Protein AF-A0AAV5RE90-F1 (afdb_monomer_lite)

pLDDT: mean 82.85, std 11.38, range [42.91, 96.81]

Secondary structure (DSSP, 8-state):
-EEEEPPP-----S--EEEEEEEEEEGGGHHHHHHHHHHHS-TTT---TTB--EEE-SS-TTEEEEEEEETTTS-HHHHHHHHHHHHSS-PPEEEEEEESS--SSHHHHHHHHHHSSPB-----GGGSPP---HHHHHHHHHHHHTS------SS-SEEEEEETTTTEEEEEEEGGG--SSTT--HHHHHHHHHHHHS-TTS-TTTT-EEEEEE---HHHHHHHHHTT-SEEEEEE--SSTT-TTTTS-GGG-TTSS---EEEEEE---

InterPro domains:
  IPR002125 Cytidine and deoxycytidylate deaminase domain [PF00383] (159-234)
  IPR002125 Cytidine and deoxycytidylate deaminase domain [PS51747] (132-263)
  IPR016193 Cytidine deaminase-like [SSF53927] (159-263)

Structure (mmCIF, N/CA/C/O backbone):
data_AF-A0AAV5RE90-F1
#
_entry.id   AF-A0AAV5RE90-F1
#
loop_
_atom_site.group_PDB
_atom_site.id
_atom_site.type_symbol
_atom_site.label_atom_id
_atom_site.label_alt_id
_atom_site.label_comp_id
_atom_site.label_asym_id
_atom_site.label_entity_id
_atom_site.label_seq_id
_atom_site.pdbx_PDB_ins_code
_atom_site.Cartn_x
_atom_site.Cartn_y
_atom_site.Cartn_z
_atom_site.occupancy
_atom_site.B_iso_or_equiv
_atom_site.auth_seq_id
_atom_site.auth_comp_id
_atom_site.auth_asym_id
_atom_site.auth_atom_id
_atom_site.pdbx_PDB_model_num
ATOM 1 N N . MET A 1 1 ? 26.788 -4.186 -5.026 1.00 81.19 1 MET A N 1
ATOM 2 C CA . MET A 1 1 ? 25.540 -3.439 -5.285 1.00 81.19 1 MET A CA 1
ATOM 3 C C . MET A 1 1 ? 24.548 -3.849 -4.223 1.00 81.19 1 MET A C 1
ATOM 5 O O . MET A 1 1 ? 24.645 -4.980 -3.757 1.00 81.19 1 MET A O 1
ATOM 9 N N . ASP A 1 2 ? 23.662 -2.952 -3.814 1.00 88.19 2 ASP A N 1
ATOM 10 C CA . ASP A 1 2 ? 22.665 -3.241 -2.784 1.00 88.19 2 ASP A CA 1
ATOM 11 C C . ASP A 1 2 ? 21.294 -2.652 -3.149 1.00 88.19 2 ASP A C 1
ATOM 13 O O . ASP A 1 2 ? 21.210 -1.770 -4.003 1.00 88.19 2 ASP A O 1
ATOM 17 N N . LEU A 1 3 ? 20.230 -3.148 -2.518 1.00 89.19 3 LEU A N 1
ATOM 18 C CA . LEU A 1 3 ? 18.882 -2.591 -2.592 1.00 89.19 3 LEU A CA 1
ATOM 19 C C . LEU A 1 3 ? 18.586 -1.799 -1.325 1.00 89.19 3 LEU A C 1
ATOM 21 O O . LEU A 1 3 ? 18.533 -2.354 -0.226 1.00 89.19 3 LEU A O 1
ATOM 25 N N . VAL A 1 4 ? 18.356 -0.500 -1.496 1.00 88.62 4 VAL A N 1
ATOM 26 C CA . VAL A 1 4 ? 18.033 0.417 -0.401 1.00 88.62 4 VAL A CA 1
ATOM 27 C C . VAL A 1 4 ? 16.545 0.771 -0.465 1.00 88.62 4 VAL A C 1
ATOM 29 O O . VAL A 1 4 ? 16.076 1.205 -1.524 1.00 88.62 4 VAL A O 1
ATOM 32 N N . PRO A 1 5 ? 15.789 0.620 0.638 1.00 88.69 5 PRO A N 1
ATOM 33 C CA . PRO A 1 5 ? 14.390 1.017 0.675 1.00 88.69 5 PRO A CA 1
ATOM 34 C C . PRO A 1 5 ? 14.275 2.543 0.664 1.00 88.69 5 PRO A C 1
ATOM 36 O O . PRO A 1 5 ? 15.029 3.255 1.333 1.00 88.69 5 PRO A O 1
ATOM 39 N N . ILE A 1 6 ? 13.299 3.059 -0.073 1.00 86.06 6 ILE A N 1
ATOM 40 C CA . ILE A 1 6 ? 13.000 4.488 -0.141 1.00 86.06 6 ILE A CA 1
ATOM 41 C C . ILE A 1 6 ? 11.837 4.788 0.786 1.00 86.06 6 ILE A C 1
ATOM 43 O O . ILE A 1 6 ? 10.716 4.314 0.586 1.00 86.06 6 ILE A O 1
ATOM 47 N N . SER A 1 7 ? 12.087 5.646 1.772 1.00 78.69 7 SER A N 1
ATOM 48 C CA . SER A 1 7 ? 11.047 6.097 2.686 1.00 78.69 7 SER A CA 1
ATOM 49 C C . SER A 1 7 ? 9.951 6.864 1.943 1.00 78.69 7 SER A C 1
ATOM 51 O O . SER A 1 7 ? 10.202 7.815 1.198 1.00 78.69 7 SER A O 1
ATOM 53 N N . GLY A 1 8 ? 8.709 6.432 2.151 1.00 72.19 8 GLY A N 1
ATOM 54 C CA . GLY A 1 8 ? 7.524 7.142 1.687 1.00 72.19 8 GLY A CA 1
ATOM 55 C C . GLY A 1 8 ? 7.322 8.478 2.404 1.00 72.19 8 GLY A C 1
ATOM 56 O O . GLY A 1 8 ? 7.991 8.780 3.398 1.00 72.19 8 GLY A O 1
ATOM 57 N N . ASP A 1 9 ? 6.369 9.281 1.925 1.00 64.00 9 ASP A N 1
ATOM 58 C CA . ASP A 1 9 ? 5.846 10.417 2.690 1.00 64.00 9 ASP A CA 1
ATOM 59 C C . ASP A 1 9 ? 4.913 9.883 3.780 1.00 64.00 9 ASP A C 1
ATOM 61 O O . ASP A 1 9 ? 3.689 9.957 3.725 1.00 64.00 9 ASP A O 1
ATOM 65 N N . THR A 1 10 ? 5.530 9.309 4.807 1.00 54.81 10 THR A N 1
ATOM 66 C CA . THR A 1 10 ? 4.852 8.690 5.948 1.00 54.81 10 THR A CA 1
ATOM 67 C C . THR A 1 10 ? 4.267 9.709 6.906 1.00 54.81 10 THR A C 1
ATOM 69 O O . THR A 1 10 ? 3.839 9.338 7.991 1.00 54.81 10 THR A O 1
ATOM 72 N N . VAL A 1 11 ? 4.239 10.987 6.519 1.00 54.22 11 VAL A N 1
ATOM 73 C CA . VAL A 1 11 ? 3.595 12.066 7.253 1.00 54.22 11 VAL A CA 1
ATOM 74 C C . VAL A 1 11 ? 2.086 11.870 7.092 1.00 54.22 11 VAL A C 1
ATOM 76 O O . VAL A 1 11 ? 1.518 12.277 6.075 1.00 54.22 11 VAL A O 1
ATOM 79 N N . PRO A 1 12 ? 1.395 11.253 8.069 1.00 59.62 12 PRO A N 1
ATOM 80 C CA . PRO A 1 12 ? -0.035 11.042 7.967 1.00 59.62 12 PRO A CA 1
ATOM 81 C C . PRO A 1 12 ? -0.697 12.425 7.948 1.00 59.62 12 PRO A C 1
ATOM 83 O O . PRO A 1 12 ? -0.157 13.354 8.570 1.00 59.62 12 PRO A O 1
ATOM 86 N N . PRO A 1 13 ? -1.819 12.614 7.239 1.00 62.25 13 PRO A N 1
ATOM 87 C CA . PRO A 1 13 ? -2.462 13.913 7.059 1.00 62.25 13 PRO A CA 1
ATOM 88 C C . PRO A 1 13 ? -3.162 14.380 8.347 1.00 62.25 13 PRO A C 1
ATOM 90 O O . PRO A 1 13 ? -4.371 14.549 8.367 1.00 62.25 13 PRO A O 1
ATOM 93 N N . GLY A 1 14 ? -2.414 14.568 9.438 1.00 71.38 14 GLY A N 1
ATOM 94 C CA . GLY A 1 14 ? -2.940 14.947 10.746 1.00 71.38 14 GLY A CA 1
ATOM 95 C C . GLY A 1 14 ? -4.127 14.081 11.182 1.00 71.38 14 GLY A C 1
ATOM 96 O O . GLY A 1 14 ? -4.282 12.930 10.761 1.00 71.38 14 GLY A O 1
ATOM 97 N N . LEU A 1 15 ? -4.989 14.650 12.025 1.00 82.19 15 LEU A N 1
ATOM 98 C CA . LEU A 1 15 ? -6.186 13.970 12.503 1.00 82.19 15 LEU A CA 1
ATOM 99 C C . LEU A 1 15 ? -7.286 13.993 11.434 1.00 82.19 15 LEU A C 1
ATOM 101 O O . LEU A 1 15 ? -8.099 14.916 11.382 1.00 82.19 15 LEU A O 1
ATOM 105 N N . VAL A 1 16 ? -7.356 12.941 10.618 1.00 84.25 16 VAL A N 1
ATOM 106 C CA . VAL A 1 16 ? -8.519 12.683 9.755 1.00 84.25 16 VAL A CA 1
ATOM 107 C C . VAL A 1 16 ? -9.544 11.860 10.526 1.00 84.25 16 VAL A C 1
ATOM 109 O O . VAL A 1 16 ? -9.267 10.735 10.945 1.00 84.25 16 VAL A O 1
ATOM 112 N N . LYS A 1 17 ? -10.730 12.439 10.716 1.00 88.88 17 LYS A N 1
ATOM 113 C CA . LYS A 1 17 ? -11.853 11.863 11.461 1.00 88.88 17 LYS A CA 1
ATOM 114 C C . LYS A 1 17 ? -12.744 11.050 10.526 1.00 88.88 17 LYS A C 1
ATOM 116 O O . LYS A 1 17 ? -13.277 11.601 9.571 1.00 88.88 17 LYS A O 1
ATOM 121 N N . GLU A 1 18 ? -12.933 9.771 10.827 1.00 88.31 18 GLU A N 1
ATOM 122 C CA . GLU A 1 18 ? -13.719 8.845 10.007 1.00 88.31 18 GLU A CA 1
ATOM 123 C C . GLU A 1 18 ? -14.669 8.020 10.883 1.00 88.31 18 GLU A C 1
ATOM 125 O O . GLU A 1 18 ? -14.357 7.717 12.041 1.00 88.31 18 GLU A O 1
ATOM 130 N N . LYS A 1 19 ? -15.845 7.666 10.353 1.00 90.12 19 LYS A N 1
ATOM 131 C CA . LYS A 1 19 ? -16.864 6.942 11.121 1.00 90.12 19 LYS A CA 1
ATOM 132 C C . LYS A 1 19 ? -16.551 5.450 11.222 1.00 90.12 19 LYS A C 1
ATOM 134 O O . LYS A 1 19 ? -16.235 4.798 10.223 1.00 90.12 19 LYS A O 1
ATOM 139 N N . VAL A 1 20 ? -16.731 4.899 12.417 1.00 91.00 20 VAL A N 1
ATOM 140 C CA . VAL A 1 20 ? -16.522 3.489 12.762 1.00 91.00 20 VAL A CA 1
ATOM 141 C C . VAL A 1 20 ? -17.739 2.892 13.455 1.00 91.00 20 VAL A C 1
ATOM 143 O O . VAL A 1 20 ? -18.435 3.577 14.204 1.00 91.00 20 VAL A O 1
ATOM 146 N N . TYR A 1 21 ? -17.936 1.593 13.248 1.00 91.38 21 TYR A N 1
ATOM 147 C CA . TYR A 1 21 ? -18.884 0.778 13.997 1.00 91.38 21 TYR A CA 1
ATOM 148 C C . TYR A 1 21 ? -18.205 0.116 15.199 1.00 91.38 21 TYR A C 1
ATOM 150 O O . TYR A 1 21 ? -17.092 -0.413 15.090 1.00 91.38 21 TYR A O 1
ATOM 158 N N . TYR A 1 22 ? -18.890 0.093 16.339 1.00 93.06 22 TYR A N 1
ATOM 159 C CA . TYR A 1 22 ? -18.479 -0.650 17.530 1.00 93.06 22 TYR A CA 1
ATOM 160 C C . TYR A 1 22 ? -19.684 -1.304 18.218 1.00 93.06 22 TYR A C 1
ATOM 162 O O . TYR A 1 22 ? -20.826 -0.902 18.009 1.00 93.06 22 TYR A O 1
ATOM 170 N N . CYS A 1 23 ? -19.443 -2.322 19.041 1.00 92.75 23 CYS A N 1
ATOM 171 C CA . CYS A 1 23 ? -20.482 -2.952 19.859 1.00 92.75 23 CYS A CA 1
ATOM 172 C C . CYS A 1 23 ? -19.976 -3.226 21.277 1.00 92.75 23 CYS A C 1
ATOM 174 O O . CYS A 1 23 ? -18.768 -3.280 21.519 1.00 92.75 23 CYS A O 1
ATOM 176 N N . ASN A 1 24 ? -20.906 -3.409 22.212 1.00 91.62 24 ASN A N 1
ATOM 177 C CA . ASN A 1 24 ? -20.600 -3.724 23.603 1.00 91.62 24 ASN A CA 1
ATOM 178 C C . ASN A 1 24 ? -20.898 -5.202 23.862 1.00 91.62 24 ASN A C 1
ATOM 180 O O . ASN A 1 24 ? -22.029 -5.646 23.671 1.00 91.62 24 ASN A O 1
ATOM 184 N N . VAL A 1 25 ? -19.895 -5.962 24.301 1.00 91.00 25 VAL A N 1
ATOM 185 C CA . VAL A 1 25 ? -20.010 -7.412 24.514 1.00 91.00 25 VAL A CA 1
ATOM 186 C C . VAL A 1 25 ? -19.354 -7.851 25.819 1.00 91.00 25 VAL A C 1
ATOM 188 O O . VAL A 1 25 ? -18.420 -7.221 26.316 1.00 91.00 25 VAL A O 1
ATOM 191 N N . ASP A 1 26 ? -19.821 -8.970 26.367 1.00 89.44 26 ASP A N 1
ATOM 192 C CA . ASP A 1 26 ? -19.214 -9.583 27.549 1.00 89.44 26 ASP A CA 1
ATOM 193 C C . ASP A 1 26 ? -17.782 -10.046 27.257 1.00 89.44 26 ASP A C 1
ATOM 195 O O . ASP A 1 26 ? -17.481 -10.543 26.166 1.00 89.44 26 ASP A O 1
ATOM 199 N N . LYS A 1 27 ? -16.907 -10.003 28.269 1.00 87.19 27 LYS A N 1
ATOM 200 C CA . LYS A 1 27 ? -15.493 -10.425 28.148 1.00 87.19 27 LYS A CA 1
ATOM 201 C C . LYS A 1 27 ? -15.311 -11.803 27.500 1.00 87.19 27 LYS A C 1
ATOM 203 O O . LYS A 1 27 ? -14.396 -11.992 26.704 1.00 87.19 27 LYS A O 1
ATOM 208 N N . LYS A 1 28 ? -16.208 -12.752 27.793 1.00 87.81 28 LYS A N 1
ATOM 209 C CA . LYS A 1 28 ? -16.174 -14.127 27.258 1.00 87.81 28 LYS A CA 1
ATOM 210 C C . LYS A 1 28 ? -16.413 -14.201 25.742 1.00 87.81 28 LYS A C 1
ATOM 212 O O . LYS A 1 28 ? -16.001 -15.166 25.108 1.00 87.81 28 LYS A O 1
ATOM 217 N N . LYS A 1 29 ? -17.086 -13.202 25.162 1.00 87.69 29 LYS A N 1
ATOM 218 C CA . LYS A 1 29 ? -17.507 -13.168 23.751 1.00 87.69 29 LYS A CA 1
ATOM 219 C C . LYS A 1 29 ? -16.515 -12.432 22.839 1.00 87.69 29 LYS A C 1
ATOM 221 O O . LYS A 1 29 ? -16.560 -12.616 21.626 1.00 87.69 29 LYS A O 1
ATOM 226 N N . VAL A 1 30 ? -15.585 -11.658 23.408 1.00 89.19 30 VAL A N 1
ATOM 227 C CA . VAL A 1 30 ? -14.651 -10.800 22.654 1.00 89.19 30 VAL A CA 1
ATOM 228 C C . VAL A 1 30 ? -13.768 -11.581 21.679 1.00 89.19 30 VAL A C 1
ATOM 230 O O . VAL A 1 30 ? -13.646 -11.167 20.530 1.00 89.19 30 VAL A O 1
ATOM 233 N N . SER A 1 31 ? -13.171 -12.706 22.094 1.00 89.62 31 SER A N 1
ATOM 234 C CA . SER A 1 31 ? -12.266 -13.468 21.212 1.00 89.62 31 SER A CA 1
ATOM 235 C C . SER A 1 31 ? -12.987 -13.955 19.956 1.00 89.62 31 SER A C 1
ATOM 237 O O . SER A 1 31 ? -12.511 -13.726 18.848 1.00 89.62 31 SER A O 1
ATOM 239 N N . LYS A 1 32 ? -14.186 -14.533 20.127 1.00 89.56 32 LYS A N 1
ATOM 240 C CA . LYS A 1 32 ? -15.021 -15.005 19.014 1.00 89.56 32 LYS A CA 1
ATOM 241 C C . LYS A 1 32 ? -15.364 -13.873 18.044 1.00 89.56 32 LYS A C 1
ATOM 243 O O . LYS A 1 32 ? -15.264 -14.057 16.834 1.00 89.56 32 LYS A O 1
ATOM 248 N N . LEU A 1 33 ? -15.715 -12.697 18.572 1.00 88.56 33 LEU A N 1
ATOM 249 C CA . LEU A 1 33 ? -16.015 -11.521 17.757 1.00 88.56 33 LEU A CA 1
ATOM 250 C C . LEU A 1 33 ? -14.799 -11.062 16.944 1.00 88.56 33 LEU A C 1
ATOM 252 O O . LEU A 1 33 ? -14.915 -10.820 15.746 1.00 88.56 33 LEU A O 1
ATOM 256 N N . ILE A 1 34 ? -13.627 -10.946 17.575 1.00 87.25 34 ILE A N 1
ATOM 257 C CA . ILE A 1 34 ? -12.406 -10.501 16.889 1.00 87.25 34 ILE A CA 1
ATOM 258 C C . ILE A 1 34 ? -12.029 -11.474 15.770 1.00 87.25 34 ILE A C 1
ATOM 260 O O . ILE A 1 34 ? -11.675 -11.026 14.678 1.00 87.25 34 ILE A O 1
ATOM 264 N N . ASP A 1 35 ? -12.125 -12.779 16.015 1.00 87.00 35 ASP A N 1
ATOM 265 C CA . ASP A 1 35 ? -11.786 -13.794 15.017 1.00 87.00 35 ASP A CA 1
ATOM 266 C C . ASP A 1 35 ? -12.765 -13.799 13.842 1.00 87.00 35 ASP A C 1
ATOM 268 O O . ASP A 1 35 ? -12.338 -13.912 12.693 1.00 87.00 35 ASP A O 1
ATOM 272 N N . ALA A 1 36 ? -14.059 -13.589 14.091 1.00 86.50 36 ALA A N 1
ATOM 273 C CA . ALA A 1 36 ? -15.034 -13.413 13.020 1.00 86.50 36 ALA A CA 1
ATOM 274 C C . ALA A 1 36 ? -14.761 -12.142 12.203 1.00 86.50 36 ALA A C 1
ATOM 276 O O . ALA A 1 36 ? -14.698 -12.189 10.974 1.00 86.50 36 ALA A O 1
ATOM 277 N N . MET A 1 37 ? -14.500 -11.018 12.876 1.00 84.44 37 MET A N 1
ATOM 278 C CA . MET A 1 37 ? -14.198 -9.758 12.198 1.00 84.44 37 MET A CA 1
ATOM 279 C C . MET A 1 37 ? -12.899 -9.817 11.390 1.00 84.44 37 MET A C 1
ATOM 281 O O . MET A 1 37 ? -12.824 -9.178 10.348 1.00 84.44 37 MET A O 1
ATOM 285 N N . ARG A 1 38 ? -11.887 -10.587 11.815 1.00 81.56 38 ARG A N 1
ATOM 286 C CA . ARG A 1 38 ? -10.665 -10.824 11.020 1.00 81.56 38 ARG A CA 1
ATOM 287 C C . ARG A 1 38 ? -10.944 -11.563 9.710 1.00 81.56 38 ARG A C 1
ATOM 289 O O . ARG A 1 38 ? -10.230 -11.330 8.741 1.00 81.56 38 ARG A O 1
ATOM 296 N N . LYS A 1 39 ? -11.945 -12.449 9.687 1.00 82.12 39 LYS A N 1
ATOM 297 C CA . LYS A 1 39 ? -12.361 -13.171 8.475 1.00 82.12 39 LYS A CA 1
ATOM 298 C C . LYS A 1 39 ? -13.174 -12.280 7.532 1.00 82.12 39 LYS A C 1
ATOM 300 O O . LYS A 1 39 ? -13.004 -12.375 6.325 1.00 82.12 39 LYS A O 1
ATOM 305 N N . LEU A 1 40 ? -14.029 -11.416 8.083 1.00 79.12 40 LEU A N 1
ATOM 306 C CA . LEU A 1 40 ? -14.907 -10.519 7.314 1.00 79.12 40 LEU A CA 1
ATOM 307 C C . LEU A 1 40 ? -14.189 -9.288 6.766 1.00 79.12 40 LEU A C 1
ATOM 309 O O . LEU A 1 40 ? -14.463 -8.862 5.651 1.00 79.12 40 LEU A O 1
ATOM 313 N N . VAL A 1 41 ? -13.296 -8.707 7.567 1.00 74.50 41 VAL A N 1
ATOM 314 C CA . VAL A 1 41 ? -12.484 -7.543 7.206 1.00 74.50 41 VAL A CA 1
ATOM 315 C C . VAL A 1 41 ? -11.023 -7.926 7.420 1.00 74.50 41 VAL A C 1
ATOM 317 O O . VAL A 1 41 ? -10.490 -7.754 8.525 1.00 74.50 41 VAL A O 1
ATOM 320 N N . PRO A 1 42 ? -10.375 -8.505 6.395 1.00 65.19 42 PRO A N 1
ATOM 321 C CA . PRO A 1 42 ? -8.981 -8.895 6.488 1.00 65.19 42 PRO A CA 1
ATOM 322 C C . PRO A 1 42 ? -8.104 -7.688 6.859 1.00 65.19 42 PRO A C 1
ATOM 324 O O . PRO A 1 42 ? -8.296 -6.605 6.313 1.00 65.19 42 PRO A O 1
ATOM 327 N N . PRO A 1 43 ? -7.080 -7.844 7.717 1.00 55.03 43 PRO A N 1
ATOM 328 C CA . PRO A 1 43 ? -6.203 -6.736 8.119 1.00 55.03 43 PRO A CA 1
ATOM 329 C C . PRO A 1 43 ? -5.542 -5.988 6.950 1.00 55.03 43 PRO A C 1
ATOM 331 O O . PRO A 1 43 ? -5.160 -4.834 7.092 1.00 55.03 43 PRO A O 1
ATOM 334 N N . LYS A 1 44 ? -5.423 -6.640 5.786 1.00 52.38 44 LYS A N 1
ATOM 335 C CA . LYS A 1 44 ? -4.855 -6.060 4.564 1.00 52.38 44 LYS A CA 1
ATOM 336 C C . LYS A 1 44 ? -5.770 -5.037 3.879 1.00 52.38 44 LYS A C 1
ATOM 338 O O . LYS A 1 44 ? -5.274 -4.251 3.084 1.00 52.38 44 LYS A O 1
ATOM 343 N N . THR A 1 45 ? -7.080 -5.041 4.152 1.00 53.16 45 THR A N 1
ATOM 344 C CA . THR A 1 45 ? -8.026 -4.098 3.525 1.00 53.16 45 THR A CA 1
ATOM 345 C C . THR A 1 45 ? -8.102 -2.776 4.276 1.00 53.16 45 THR A C 1
ATOM 347 O O . THR A 1 45 ? -8.297 -1.735 3.658 1.00 53.16 45 T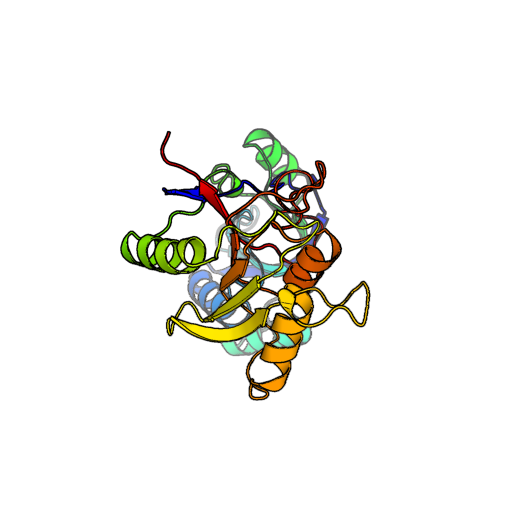HR A O 1
ATOM 350 N N . VAL A 1 46 ? -7.952 -2.811 5.604 1.00 61.38 46 VAL A N 1
ATOM 351 C CA . VAL A 1 46 ? -7.892 -1.629 6.468 1.00 61.38 46 VAL A CA 1
ATOM 352 C C . VAL A 1 46 ? -6.996 -1.935 7.660 1.00 61.38 46 VAL A C 1
ATOM 354 O O . VAL A 1 46 ? -7.320 -2.791 8.487 1.00 61.38 46 VAL A O 1
ATOM 357 N N . ASP A 1 47 ? -5.918 -1.166 7.789 1.00 65.25 47 ASP A N 1
ATOM 358 C CA . ASP A 1 47 ? -5.081 -1.208 8.977 1.00 65.25 47 ASP A CA 1
ATOM 359 C C . ASP A 1 47 ? -5.712 -0.387 10.116 1.00 65.25 47 ASP A C 1
ATOM 361 O O . ASP A 1 47 ? -5.872 0.830 10.028 1.00 65.25 47 ASP A O 1
ATOM 365 N N . VAL A 1 48 ? -6.107 -1.071 11.192 1.00 75.69 48 VAL A N 1
ATOM 366 C CA . VAL A 1 48 ? -6.633 -0.468 12.434 1.00 75.69 48 VAL A CA 1
ATOM 367 C C . VAL A 1 48 ? -5.699 -0.702 13.622 1.00 75.69 48 VAL A C 1
ATOM 369 O O . VAL A 1 48 ? -6.116 -0.591 14.776 1.00 75.69 48 VAL A O 1
ATOM 372 N N . GLN A 1 49 ? -4.437 -1.066 13.380 1.00 77.50 49 GLN A N 1
ATOM 373 C CA . GLN A 1 49 ? -3.480 -1.393 14.443 1.00 77.50 49 GLN A CA 1
ATOM 374 C C . GLN A 1 49 ? -3.172 -0.218 15.376 1.00 77.50 49 GLN A C 1
ATOM 376 O O . GLN A 1 49 ? -2.831 -0.437 16.542 1.00 77.50 49 GLN A O 1
ATOM 381 N N . HIS A 1 50 ? -3.319 1.018 14.894 1.00 83.31 50 HIS A N 1
ATOM 382 C CA . HIS A 1 50 ? -3.161 2.239 15.689 1.00 83.31 50 HIS A CA 1
ATOM 383 C C . HIS A 1 50 ? -4.368 2.548 16.577 1.00 83.31 50 HIS A C 1
ATOM 385 O O . HIS A 1 50 ? -4.279 3.419 17.441 1.00 83.31 50 HIS A O 1
ATOM 391 N N . ILE A 1 51 ? -5.488 1.842 16.407 1.00 88.31 51 ILE A N 1
ATOM 392 C CA . ILE A 1 51 ? -6.721 2.056 17.166 1.00 88.31 51 ILE A CA 1
ATOM 393 C C . ILE A 1 51 ? -6.825 1.002 18.274 1.00 88.31 51 ILE A C 1
ATOM 395 O O . ILE A 1 51 ? -6.628 -0.197 18.055 1.00 88.31 51 ILE A O 1
ATOM 399 N N . LYS A 1 52 ? -7.176 1.416 19.499 1.00 88.12 52 LYS A N 1
ATOM 400 C CA . LYS A 1 52 ? -7.477 0.465 20.581 1.00 88.12 52 LYS A CA 1
ATOM 401 C C . LYS A 1 52 ? -8.793 -0.244 20.282 1.00 88.12 52 LYS A C 1
ATOM 403 O O . LYS A 1 52 ? -9.868 0.277 20.579 1.00 88.12 52 LYS A O 1
ATOM 408 N N . ARG A 1 53 ? -8.684 -1.445 19.714 1.00 88.06 53 ARG A N 1
ATOM 409 C CA . ARG A 1 53 ? -9.824 -2.252 19.260 1.00 88.06 53 ARG A CA 1
ATOM 410 C C . ARG A 1 53 ? -10.751 -2.717 20.384 1.00 88.06 53 ARG A C 1
ATOM 412 O O . ARG A 1 53 ? -11.929 -2.910 20.130 1.00 88.06 53 ARG A O 1
ATOM 419 N N . VAL A 1 54 ? -10.240 -2.901 21.600 1.00 90.56 54 VAL A N 1
ATOM 420 C CA . VAL A 1 54 ? -11.020 -3.351 22.764 1.00 90.56 54 VAL A CA 1
ATOM 421 C C . VAL A 1 54 ? -10.798 -2.387 23.918 1.00 90.56 54 VAL A C 1
ATOM 423 O O . VAL A 1 54 ? -9.649 -2.054 24.220 1.00 90.56 54 VAL A O 1
ATOM 426 N N . GLN A 1 55 ? -11.879 -1.939 24.555 1.00 88.81 55 GLN A N 1
ATOM 427 C CA . GLN A 1 55 ? -11.827 -0.972 25.650 1.00 88.81 55 GLN A CA 1
ATOM 428 C C . GLN A 1 55 ? -12.823 -1.311 26.762 1.00 88.81 55 GLN A C 1
ATOM 430 O O . GLN A 1 55 ? -13.918 -1.793 26.472 1.00 88.81 55 GLN A O 1
ATOM 435 N N . PRO A 1 56 ? -12.467 -1.070 28.035 1.00 86.81 56 PRO A N 1
ATOM 436 C CA . PRO A 1 56 ? -13.407 -1.199 29.136 1.00 86.81 56 PRO A CA 1
ATOM 437 C C . PRO A 1 56 ? -14.451 -0.085 29.098 1.00 86.81 56 PRO A C 1
ATOM 439 O O . PRO A 1 56 ? -14.123 1.078 28.859 1.00 86.81 56 PRO A O 1
ATOM 442 N N . ILE A 1 57 ? -15.700 -0.446 29.382 1.00 86.25 57 ILE A N 1
ATOM 443 C CA . ILE A 1 57 ? -16.777 0.520 29.598 1.00 86.25 57 ILE A CA 1
ATOM 444 C C . ILE A 1 57 ? -16.653 1.025 31.036 1.00 86.25 57 ILE A C 1
ATOM 446 O O . ILE A 1 57 ? -16.537 0.224 31.963 1.00 86.25 57 ILE A O 1
ATOM 450 N N . LYS A 1 58 ? -16.646 2.351 31.231 1.00 77.06 58 LYS A N 1
ATOM 451 C CA . LYS A 1 58 ? -16.498 2.955 32.569 1.00 77.06 58 LYS A CA 1
ATOM 452 C C . LYS A 1 58 ? -17.658 2.592 33.501 1.00 77.06 58 LYS A C 1
ATOM 454 O O . LYS A 1 58 ? -17.422 2.368 34.682 1.00 77.06 58 LYS A O 1
ATOM 459 N N . ASP A 1 59 ? -18.865 2.489 32.950 1.00 77.94 59 ASP A N 1
ATOM 460 C CA . ASP A 1 59 ? -20.095 2.247 33.712 1.00 77.94 59 ASP A CA 1
ATOM 461 C C . ASP A 1 59 ? -20.373 0.757 33.971 1.00 77.94 59 ASP A C 1
ATOM 463 O O . ASP A 1 59 ? -21.090 0.417 34.907 1.00 77.94 59 ASP A O 1
ATOM 467 N N . ASP A 1 60 ? -19.795 -0.145 33.169 1.00 82.25 60 ASP A N 1
ATOM 468 C CA . ASP A 1 60 ? -20.001 -1.590 33.294 1.00 82.25 60 ASP A CA 1
ATOM 469 C C . ASP A 1 60 ? -18.684 -2.355 33.060 1.00 82.25 60 ASP A C 1
ATOM 471 O O . ASP A 1 60 ? -18.363 -2.730 31.927 1.00 82.25 60 ASP A O 1
ATOM 475 N N . PRO A 1 61 ? -17.912 -2.646 34.124 1.00 78.75 61 PRO A N 1
ATOM 476 C CA . PRO A 1 61 ? -16.636 -3.348 34.009 1.00 78.75 61 PRO A CA 1
ATOM 477 C C . PRO A 1 61 ? -16.775 -4.820 33.584 1.00 78.75 61 PRO A C 1
ATOM 479 O O . PRO A 1 61 ? -15.753 -5.484 33.355 1.00 78.75 61 PRO A O 1
ATOM 482 N N . SER A 1 62 ? -17.997 -5.361 33.491 1.00 81.56 62 SER A N 1
ATOM 483 C CA . SER A 1 62 ? -18.259 -6.713 32.981 1.00 81.56 62 SER A CA 1
ATOM 484 C C . SER A 1 62 ? -18.291 -6.771 31.447 1.00 81.56 62 SER A C 1
ATOM 486 O O . SER A 1 62 ? -18.020 -7.831 30.866 1.00 81.56 62 SER A O 1
ATOM 488 N N . LYS A 1 63 ? -18.501 -5.621 30.792 1.00 87.06 63 LYS A N 1
ATOM 489 C CA . LYS A 1 63 ? -18.593 -5.475 29.337 1.00 87.06 63 LYS A CA 1
ATOM 490 C C . LYS A 1 63 ? -17.416 -4.695 28.760 1.00 87.06 63 LYS A C 1
ATOM 492 O O . LYS A 1 63 ? -16.784 -3.866 29.414 1.00 87.06 63 LYS A O 1
ATOM 497 N N . LEU A 1 64 ? -17.105 -4.993 27.505 1.00 91.38 64 LEU A N 1
ATOM 498 C CA . LEU A 1 64 ? -16.054 -4.344 26.733 1.00 91.38 64 LEU A CA 1
ATOM 499 C C . LEU A 1 64 ? -16.648 -3.780 25.443 1.00 91.38 64 LEU A C 1
ATOM 501 O O . LEU A 1 64 ? -17.425 -4.455 24.764 1.00 91.38 64 LEU A O 1
ATOM 505 N N . SER A 1 65 ? -16.246 -2.564 25.089 1.00 91.44 65 SER A N 1
ATOM 506 C CA . SER A 1 65 ? -16.513 -1.984 23.778 1.00 91.44 65 SER A CA 1
ATOM 507 C C . SER A 1 65 ? -15.487 -2.507 22.782 1.00 91.44 65 SER A C 1
ATOM 509 O O . SER A 1 65 ? -14.276 -2.375 22.990 1.00 91.44 65 SER A O 1
ATOM 511 N N . VAL A 1 66 ? -15.968 -3.114 21.703 1.00 91.94 66 VAL A N 1
ATOM 512 C CA . VAL A 1 66 ? -15.149 -3.702 20.644 1.00 91.94 66 VAL A CA 1
ATOM 513 C C . VAL A 1 66 ? -15.411 -2.967 19.336 1.00 91.94 66 VAL A C 1
ATOM 515 O O . VAL A 1 66 ? -16.534 -2.947 18.834 1.00 91.94 66 VAL A O 1
ATOM 518 N N . LEU A 1 67 ? -14.353 -2.384 18.775 1.00 91.06 67 LEU A N 1
ATOM 519 C CA . LEU A 1 67 ? -14.347 -1.764 17.456 1.00 91.06 67 LEU A CA 1
ATOM 520 C C . LEU A 1 67 ? -14.435 -2.847 16.370 1.00 91.06 67 LEU A C 1
ATOM 522 O O . LEU A 1 67 ? -13.626 -3.786 16.338 1.00 91.06 67 LEU A O 1
ATOM 526 N N . LEU A 1 68 ? -15.400 -2.690 15.467 1.00 88.00 68 LEU A N 1
ATOM 527 C CA . LEU A 1 68 ? -15.706 -3.645 14.407 1.00 88.00 68 LEU A CA 1
ATOM 528 C C . LEU A 1 68 ? -14.917 -3.293 13.141 1.00 88.00 68 LEU A C 1
ATOM 530 O O . LEU A 1 68 ? -13.979 -4.017 12.797 1.00 88.00 68 LEU A O 1
ATOM 534 N N . CYS A 1 69 ? -15.262 -2.178 12.492 1.00 85.00 69 CYS A N 1
ATOM 535 C CA . CYS A 1 69 ? -14.618 -1.664 11.277 1.00 85.00 69 CYS A CA 1
ATOM 536 C C . CYS A 1 69 ? -15.025 -0.203 10.998 1.00 85.00 69 CYS A C 1
ATOM 538 O O . CYS A 1 69 ? -15.893 0.346 11.681 1.00 85.00 69 CYS A O 1
ATOM 540 N N . PHE A 1 70 ? -14.431 0.427 9.978 1.00 86.00 70 PHE A N 1
ATOM 541 C CA . PHE A 1 70 ? -14.959 1.685 9.440 1.00 86.00 70 PHE A CA 1
ATOM 542 C C . PHE A 1 70 ? -16.264 1.455 8.674 1.00 86.00 70 PHE A C 1
ATOM 544 O O . PHE A 1 70 ? -16.510 0.370 8.145 1.00 86.00 70 PHE A O 1
ATOM 551 N N . THR A 1 71 ? -17.087 2.498 8.594 1.00 84.06 71 THR A N 1
ATOM 552 C CA . THR A 1 71 ? -18.397 2.461 7.919 1.00 84.06 71 THR A CA 1
ATOM 553 C C . THR A 1 71 ? -18.307 2.176 6.417 1.00 84.06 71 THR A C 1
ATOM 555 O O . THR A 1 71 ? -19.222 1.591 5.853 1.00 84.06 71 THR A O 1
ATOM 558 N N . TYR A 1 72 ? -17.187 2.514 5.771 1.00 81.38 72 TYR A N 1
ATOM 559 C CA . TYR A 1 72 ? -16.959 2.205 4.356 1.00 81.38 72 TYR A CA 1
ATOM 560 C C . TYR A 1 72 ? -16.527 0.748 4.101 1.00 81.38 72 TYR A C 1
ATOM 562 O O . TYR A 1 72 ? -16.488 0.328 2.949 1.00 81.38 72 TYR A O 1
ATOM 570 N N . CYS A 1 73 ? -16.177 -0.028 5.138 1.00 79.69 73 CYS A N 1
ATOM 571 C CA . CYS A 1 73 ? -15.764 -1.429 4.972 1.00 79.69 73 CYS A CA 1
ATOM 572 C C . CYS A 1 73 ? -16.955 -2.363 4.739 1.00 79.69 73 CYS A C 1
ATOM 574 O O . CYS A 1 73 ? -16.857 -3.311 3.968 1.00 79.69 73 CYS A O 1
ATOM 576 N N . LEU A 1 74 ? -18.046 -2.144 5.476 1.00 81.44 74 LEU A N 1
ATOM 577 C CA . LEU A 1 74 ? -19.195 -3.041 5.561 1.00 81.44 74 LEU A CA 1
ATOM 578 C C . LEU A 1 74 ? -20.458 -2.221 5.811 1.00 81.44 74 LEU A C 1
ATOM 580 O O . LEU A 1 74 ? -20.451 -1.300 6.626 1.00 81.44 74 LEU A O 1
ATOM 584 N N . SER A 1 75 ? -21.555 -2.608 5.162 1.00 83.94 75 SER A N 1
ATOM 585 C CA . SER A 1 75 ? -22.865 -2.025 5.441 1.00 83.94 75 SER A CA 1
ATOM 586 C C . SER A 1 75 ? -23.396 -2.481 6.801 1.00 83.94 75 SER A C 1
ATOM 588 O O . SER A 1 75 ? -23.137 -3.603 7.246 1.00 83.94 75 SER A O 1
ATOM 590 N N . TYR A 1 76 ? -24.195 -1.619 7.434 1.00 86.31 76 TYR A N 1
ATOM 591 C CA . TYR A 1 76 ? -24.855 -1.901 8.711 1.00 86.31 76 TYR A CA 1
ATOM 592 C C . TYR A 1 76 ? -25.628 -3.231 8.696 1.00 86.31 76 TYR A C 1
ATOM 594 O O . TYR A 1 76 ? -25.472 -4.043 9.605 1.00 86.31 76 TYR A O 1
ATOM 602 N N . GLU A 1 77 ? -26.389 -3.496 7.629 1.00 87.00 77 GLU A N 1
ATOM 603 C CA . GLU A 1 77 ? -27.198 -4.716 7.488 1.00 87.00 77 GLU A CA 1
ATOM 604 C C . GLU A 1 77 ? -26.352 -5.990 7.477 1.00 87.00 77 GLU A C 1
ATOM 606 O O . GLU A 1 77 ? -26.668 -6.963 8.164 1.00 87.00 77 GLU A O 1
ATOM 611 N N . LYS A 1 78 ? -25.227 -5.978 6.751 1.00 86.00 78 LYS A N 1
ATOM 612 C CA . LYS A 1 78 ? -24.319 -7.129 6.705 1.00 86.00 78 LYS A CA 1
ATOM 613 C C . LYS A 1 78 ? -23.660 -7.366 8.061 1.00 86.00 78 LYS A C 1
ATOM 615 O O . LYS A 1 78 ? -23.445 -8.503 8.470 1.00 86.00 78 LYS A O 1
ATOM 620 N N . LEU A 1 79 ? -23.343 -6.288 8.768 1.00 86.19 79 LEU A N 1
ATOM 621 C CA . LEU A 1 79 ? -22.737 -6.348 10.090 1.00 86.19 79 LEU A CA 1
ATOM 622 C C . LEU A 1 79 ? -23.727 -6.915 11.117 1.00 86.19 79 LEU A C 1
ATOM 624 O O . LEU A 1 79 ? -23.379 -7.820 11.876 1.00 86.19 79 LEU A O 1
ATOM 628 N N . LYS A 1 80 ? -24.984 -6.465 11.066 1.00 88.19 80 LYS A N 1
ATOM 629 C CA . LYS A 1 80 ? -26.079 -6.981 11.891 1.00 88.19 80 LYS A CA 1
ATOM 630 C C . LYS A 1 80 ? -26.330 -8.468 11.643 1.00 88.19 80 LYS A C 1
ATOM 632 O O . LYS A 1 80 ? -26.395 -9.224 12.610 1.00 88.19 80 LYS A O 1
ATOM 637 N N . SER A 1 81 ? -26.395 -8.906 10.380 1.00 87.19 81 SER A N 1
ATOM 638 C CA . SER A 1 81 ? -26.625 -10.321 10.056 1.00 87.19 81 SER A CA 1
ATOM 639 C C . SER A 1 81 ? -25.535 -11.228 10.626 1.00 87.19 81 SER A C 1
ATOM 641 O O . SER A 1 81 ? -25.833 -12.283 11.176 1.00 87.19 81 SER A O 1
ATOM 643 N N . VAL A 1 82 ? -24.271 -10.800 10.547 1.00 86.38 82 VAL A N 1
ATOM 644 C CA . VAL A 1 82 ? -23.146 -11.603 11.040 1.00 86.38 82 VAL A CA 1
ATOM 645 C C . VAL A 1 82 ? -23.108 -11.646 12.567 1.00 86.38 82 VAL A C 1
ATOM 647 O O . VAL A 1 82 ? -22.848 -12.698 13.145 1.00 86.38 82 VAL A O 1
ATOM 650 N N . LEU A 1 83 ? -23.389 -10.531 13.248 1.00 86.94 83 LEU A N 1
ATOM 651 C CA . LEU A 1 83 ? -23.470 -10.533 14.711 1.00 86.94 83 LEU A CA 1
ATOM 652 C C . LEU A 1 83 ? -24.609 -11.423 15.218 1.00 86.94 83 LEU A C 1
ATOM 654 O O . LEU A 1 83 ? -24.412 -12.137 16.202 1.00 86.94 83 LEU A O 1
ATOM 658 N N . HIS A 1 84 ? -25.753 -11.410 14.531 1.00 88.94 84 HIS A N 1
ATOM 659 C CA . HIS A 1 84 ? -26.877 -12.283 14.847 1.00 88.94 84 HIS A CA 1
ATOM 660 C C . HIS A 1 84 ? -26.501 -13.762 14.686 1.00 88.94 84 HIS A C 1
ATOM 662 O O . HIS A 1 84 ? -26.730 -14.551 15.596 1.00 88.94 84 HIS A O 1
ATOM 668 N N . GLU A 1 85 ? -25.842 -14.130 13.585 1.00 87.75 85 GLU A N 1
ATOM 669 C CA . GLU A 1 85 ? -25.364 -15.500 13.345 1.00 87.75 85 GLU A CA 1
ATOM 670 C C . GLU A 1 85 ? -24.319 -15.954 14.383 1.00 87.75 85 GLU A C 1
ATOM 672 O O . GLU A 1 85 ? -24.322 -17.100 14.822 1.00 87.75 85 GLU A O 1
ATOM 677 N N . LEU A 1 86 ? -23.431 -15.055 14.819 1.00 86.00 86 LEU A N 1
ATOM 678 C CA . LEU A 1 86 ? -22.353 -15.378 15.762 1.00 86.00 86 LEU A CA 1
ATOM 679 C C . LEU A 1 86 ? -22.815 -15.575 17.205 1.00 86.00 86 LEU A C 1
ATOM 681 O O . LEU A 1 86 ? -22.176 -16.321 17.956 1.00 86.00 86 LEU A O 1
ATOM 685 N N . PHE A 1 87 ? -23.837 -14.834 17.628 1.00 86.19 87 PHE A N 1
ATOM 686 C CA . PHE A 1 87 ? -24.244 -14.766 19.031 1.00 86.19 87 PHE A CA 1
ATOM 687 C C . PHE A 1 87 ? -25.675 -15.212 19.289 1.00 86.19 87 PHE A C 1
ATOM 689 O O . PHE A 1 87 ? -26.053 -15.249 20.459 1.00 86.19 87 PHE A O 1
ATOM 696 N N . GLU A 1 88 ? -26.440 -15.520 18.238 1.00 84.56 88 GLU A N 1
ATOM 697 C CA . GLU A 1 88 ? -27.869 -15.868 18.290 1.00 84.56 88 GLU A CA 1
ATOM 698 C C . GLU A 1 88 ? -28.714 -14.787 18.992 1.00 84.56 88 GLU A C 1
ATOM 700 O O . GLU A 1 88 ? -29.800 -15.039 19.510 1.00 84.56 88 GLU A O 1
ATOM 705 N N . VAL A 1 89 ? -28.182 -13.562 19.054 1.00 82.44 89 VAL A N 1
ATOM 706 C CA . VAL A 1 89 ? -28.763 -12.414 19.749 1.00 82.44 89 VAL A CA 1
ATOM 707 C C . VAL A 1 89 ? -28.433 -11.156 18.961 1.00 82.44 89 VAL A C 1
ATOM 709 O O . VAL A 1 89 ? -27.294 -10.956 18.532 1.00 82.44 89 VAL A O 1
ATOM 712 N N . ASP A 1 90 ? -29.416 -10.267 18.844 1.00 80.12 90 ASP A N 1
ATOM 713 C CA . ASP A 1 90 ? -29.218 -8.941 18.273 1.00 80.12 90 ASP A CA 1
ATOM 714 C C . ASP A 1 90 ? -28.397 -8.066 19.221 1.00 80.12 90 ASP A C 1
ATOM 716 O O . ASP A 1 90 ? -28.887 -7.530 20.218 1.00 80.12 90 ASP A O 1
ATOM 720 N N . LEU A 1 91 ? -27.113 -7.925 18.901 1.00 84.81 91 LEU A N 1
ATOM 721 C CA . LEU A 1 91 ? -26.235 -6.989 19.583 1.00 84.81 91 LEU A CA 1
ATOM 722 C C . LEU A 1 91 ? -26.423 -5.578 19.009 1.00 84.81 91 LEU A C 1
ATOM 724 O O . LEU A 1 91 ? -26.369 -5.404 17.789 1.00 84.81 91 LEU A O 1
ATOM 728 N N . PRO A 1 92 ? -26.583 -4.549 19.860 1.00 88.19 92 PRO A N 1
ATOM 729 C CA . PRO A 1 92 ? -26.639 -3.176 19.389 1.00 88.19 92 PRO A CA 1
ATOM 730 C C . PRO A 1 92 ? -25.282 -2.755 18.811 1.00 88.19 92 PRO A C 1
ATOM 732 O O . PRO A 1 92 ? -24.231 -2.911 19.443 1.00 88.19 92 PRO A O 1
ATOM 735 N N . ILE A 1 93 ? -25.331 -2.207 17.597 1.00 91.56 93 ILE A N 1
ATOM 736 C CA . ILE A 1 93 ? -24.195 -1.602 16.902 1.00 91.56 93 ILE A CA 1
ATOM 737 C C . ILE A 1 93 ? -24.308 -0.090 17.058 1.00 91.56 93 ILE A C 1
ATOM 739 O O . ILE A 1 93 ? -25.358 0.496 16.794 1.00 91.56 93 ILE A O 1
ATOM 743 N N . TYR A 1 94 ? -23.210 0.532 17.456 1.00 92.31 94 TYR A N 1
ATOM 744 C CA . TYR A 1 94 ? -23.096 1.963 17.676 1.00 92.31 94 TYR A CA 1
ATOM 745 C C . TYR A 1 94 ? -22.106 2.575 16.683 1.00 92.31 94 TYR A C 1
ATOM 747 O O . TYR A 1 94 ? -21.192 1.901 16.200 1.00 92.31 94 TYR A O 1
ATOM 755 N N . GLU A 1 95 ? -22.266 3.869 16.413 1.00 92.88 95 GLU A N 1
ATOM 756 C CA . GLU A 1 95 ? -21.345 4.651 15.588 1.00 92.88 95 GLU A CA 1
ATOM 757 C C . GLU A 1 95 ? -20.503 5.592 16.448 1.00 92.88 95 GLU A C 1
ATOM 759 O O . GLU A 1 95 ? -20.996 6.208 17.394 1.00 92.88 95 GLU A O 1
ATOM 764 N N . GLN A 1 96 ? -19.228 5.734 16.094 1.00 92.69 96 GLN A N 1
ATOM 765 C CA . GLN A 1 96 ? -18.346 6.754 16.656 1.00 92.69 96 GLN A CA 1
ATOM 766 C C . GLN A 1 96 ? -17.334 7.223 15.609 1.00 92.69 96 GLN A C 1
ATOM 768 O O . GLN A 1 96 ? -17.280 6.710 14.495 1.00 92.69 96 GLN A O 1
ATOM 773 N N . VAL A 1 97 ? -16.527 8.219 15.961 1.00 93.19 97 VAL A N 1
ATOM 774 C CA . VAL A 1 97 ? -15.443 8.736 15.127 1.00 93.19 97 VAL A CA 1
ATOM 775 C C . VAL A 1 97 ? -14.105 8.190 15.620 1.00 93.19 97 VAL A C 1
ATOM 777 O O . VAL A 1 97 ? -13.820 8.237 16.818 1.00 93.19 97 VAL A O 1
ATOM 780 N N . ALA A 1 98 ? -13.267 7.721 14.699 1.00 90.88 98 ALA A N 1
ATOM 781 C CA . ALA A 1 98 ? -11.889 7.311 14.951 1.00 90.88 98 ALA A CA 1
ATOM 782 C C . ALA A 1 98 ? -10.911 8.051 14.026 1.00 90.88 98 ALA A C 1
ATOM 784 O O . ALA A 1 98 ? -11.307 8.605 12.997 1.00 90.88 98 ALA A O 1
ATOM 785 N N . ALA A 1 99 ? -9.626 8.056 14.389 1.00 87.81 99 ALA A N 1
ATOM 786 C CA . ALA A 1 99 ? -8.581 8.543 13.496 1.00 87.81 99 ALA A CA 1
ATOM 787 C C . ALA A 1 99 ? -8.366 7.529 12.366 1.00 87.81 99 ALA A C 1
ATOM 789 O O . ALA A 1 99 ? -8.055 6.364 12.626 1.00 87.81 99 ALA A O 1
ATOM 790 N N . LYS A 1 100 ? -8.497 7.971 11.113 1.00 82.94 100 LYS A N 1
ATOM 791 C CA . LYS A 1 100 ? -8.243 7.128 9.937 1.00 82.94 100 LYS A CA 1
ATOM 792 C C . LYS A 1 100 ? -6.786 6.665 9.868 1.00 82.94 100 LYS A C 1
ATOM 794 O O . LYS A 1 100 ? -6.528 5.534 9.479 1.00 82.94 100 LYS A O 1
ATOM 799 N N . TYR A 1 101 ? -5.857 7.522 10.284 1.00 79.12 101 TYR A N 1
ATOM 800 C CA . TYR A 1 101 ? -4.419 7.283 10.206 1.00 79.12 101 TYR A CA 1
ATOM 801 C C . TYR A 1 101 ? -3.766 7.252 11.599 1.00 79.12 101 TYR A C 1
ATOM 803 O O . TYR A 1 101 ? -4.308 7.853 12.534 1.00 79.12 101 TYR A O 1
ATOM 811 N N . PRO A 1 102 ? -2.612 6.575 11.758 1.00 80.00 102 PRO A N 1
ATOM 812 C CA . PRO A 1 102 ? -1.822 6.634 12.985 1.00 80.00 102 PRO A CA 1
ATOM 813 C C . PRO A 1 102 ? -1.319 8.054 13.270 1.00 80.00 102 PRO A C 1
ATOM 815 O O . PRO A 1 102 ? -1.057 8.830 12.354 1.00 80.00 102 PRO A O 1
ATOM 818 N N . ALA A 1 103 ? -1.149 8.371 14.554 1.00 79.12 103 ALA A N 1
ATOM 819 C CA . ALA A 1 103 ? -0.437 9.574 14.980 1.00 79.12 103 ALA A CA 1
ATOM 820 C C . ALA A 1 103 ? 1.066 9.469 14.658 1.00 79.12 103 ALA A C 1
ATOM 822 O O . ALA A 1 103 ? 1.572 8.379 14.385 1.00 79.12 103 ALA A O 1
ATOM 823 N N . ARG A 1 104 ? 1.788 10.590 14.711 1.00 74.75 104 ARG A N 1
ATOM 824 C CA . ARG A 1 104 ? 3.237 10.694 14.450 1.00 74.75 104 ARG A CA 1
ATOM 825 C C . ARG A 1 104 ? 4.076 10.604 15.711 1.00 74.75 104 ARG A C 1
ATOM 827 O O . ARG A 1 104 ? 5.256 10.269 15.635 1.00 74.75 104 ARG A O 1
ATOM 834 N N . SER A 1 105 ? 3.490 10.930 16.856 1.00 78.62 105 SER A N 1
ATOM 835 C CA . SER A 1 105 ? 4.161 10.861 18.146 1.00 78.62 105 SER A CA 1
ATOM 836 C C . SER A 1 105 ? 3.243 10.299 19.224 1.00 78.62 105 SER A C 1
ATOM 838 O O . SER A 1 105 ? 2.022 10.198 19.066 1.00 78.62 105 SER A O 1
ATOM 840 N N . LYS A 1 106 ? 3.850 9.930 20.352 1.00 83.75 106 LYS A N 1
ATOM 841 C CA . LYS A 1 106 ? 3.118 9.464 21.529 1.00 83.75 106 LYS A CA 1
ATOM 842 C C . LYS A 1 106 ? 2.210 10.565 22.087 1.00 83.75 106 LYS A C 1
ATOM 844 O O . LYS A 1 106 ? 1.110 10.267 22.547 1.00 83.75 106 LYS A O 1
ATOM 849 N N . GLU A 1 107 ? 2.667 11.811 22.032 1.00 85.62 107 GLU A N 1
ATOM 850 C CA . GLU A 1 107 ? 1.956 13.004 22.494 1.00 85.62 107 GLU A CA 1
ATOM 851 C C . GLU A 1 107 ? 0.733 13.267 21.612 1.00 85.62 107 GLU A C 1
ATOM 853 O O . GLU A 1 107 ? -0.376 13.387 22.126 1.00 85.62 107 GLU A O 1
ATOM 858 N N . GLU A 1 108 ? 0.908 13.237 20.290 1.00 84.44 108 GLU A N 1
ATOM 859 C CA . GLU A 1 108 ? -0.185 13.404 19.329 1.00 84.44 108 GLU A CA 1
ATOM 860 C C . GLU A 1 108 ? -1.212 12.265 19.447 1.00 84.44 108 GLU A C 1
ATOM 862 O O . GLU A 1 108 ? -2.417 12.507 19.473 1.00 84.44 108 GLU A O 1
ATOM 867 N N . ALA A 1 109 ? -0.759 11.018 19.626 1.00 86.88 109 ALA A N 1
ATOM 868 C CA . ALA A 1 109 ? -1.654 9.888 19.877 1.00 86.88 109 ALA A CA 1
ATOM 869 C C . ALA A 1 109 ? -2.492 10.087 21.151 1.00 86.88 109 ALA A C 1
ATOM 871 O O . ALA A 1 109 ? -3.670 9.714 21.184 1.00 86.88 109 ALA A O 1
ATOM 872 N N . ALA A 1 110 ? -1.892 10.651 22.205 1.00 88.75 110 ALA A N 1
ATOM 873 C CA . ALA A 1 110 ? -2.574 10.941 23.460 1.00 88.75 110 ALA A CA 1
ATOM 874 C C . ALA A 1 110 ? -3.586 12.085 23.306 1.00 88.75 110 ALA A C 1
ATOM 876 O O . ALA A 1 110 ? -4.703 11.959 23.807 1.00 88.75 110 ALA A O 1
ATOM 877 N N . GLU A 1 111 ? -3.236 13.145 22.577 1.00 90.94 111 GLU A N 1
ATOM 878 C CA . GLU A 1 111 ? -4.134 14.261 22.266 1.00 90.94 111 GLU A CA 1
ATOM 879 C C . GLU A 1 111 ? -5.332 13.794 21.430 1.00 90.94 111 GLU A C 1
ATOM 881 O O . GLU A 1 111 ? -6.488 14.029 21.786 1.00 90.94 111 GLU A O 1
ATOM 886 N N . TRP A 1 112 ? -5.085 13.056 20.347 1.00 91.69 112 TRP A N 1
ATOM 887 C CA . TRP A 1 112 ? -6.147 12.554 19.477 1.00 91.69 112 TRP A CA 1
ATOM 888 C C . TRP A 1 112 ? -7.068 11.584 20.213 1.00 91.69 112 TRP A C 1
ATOM 890 O O . TRP A 1 112 ? -8.277 11.624 20.008 1.00 91.69 112 TRP A O 1
ATOM 900 N N . SER A 1 113 ? -6.534 10.773 21.131 1.00 91.44 113 SER A N 1
ATOM 901 C CA . SER A 1 113 ? -7.341 9.871 21.967 1.00 91.44 113 SER A CA 1
ATOM 902 C C . SER A 1 113 ? -8.344 10.595 22.873 1.00 91.44 113 SER A C 1
ATOM 904 O O . SER A 1 113 ? -9.249 9.947 23.394 1.00 91.44 113 SER A O 1
ATOM 906 N N . GLN A 1 114 ? -8.190 11.906 23.090 1.00 90.56 114 GLN A N 1
ATOM 907 C CA . GLN A 1 114 ? -9.176 12.731 23.798 1.00 90.56 114 GLN A CA 1
ATOM 908 C C . GLN A 1 114 ? -10.284 13.239 22.865 1.00 90.56 114 GLN A C 1
ATOM 910 O O . GLN A 1 114 ? -11.379 13.544 23.328 1.00 90.56 114 GLN A O 1
ATOM 915 N N . GLN A 1 115 ? -10.013 13.331 21.559 1.00 89.94 115 GLN A N 1
ATOM 916 C CA . GLN A 1 115 ? -10.937 13.872 20.558 1.00 89.94 115 GLN A CA 1
ATOM 917 C C . GLN A 1 115 ? -11.717 12.798 19.791 1.00 89.94 115 GLN A C 1
ATOM 919 O O . GLN A 1 115 ? -12.811 13.066 19.294 1.00 89.94 115 GLN A O 1
ATOM 924 N N . VAL A 1 116 ? -11.129 11.616 19.617 1.00 92.81 116 VAL A N 1
ATOM 925 C CA . VAL A 1 116 ? -11.680 10.498 18.840 1.00 92.81 116 VAL A CA 1
ATOM 926 C C . VAL A 1 116 ? -11.524 9.184 19.601 1.00 92.81 116 VAL A C 1
ATOM 928 O O . VAL A 1 116 ? -10.993 9.154 20.710 1.00 92.81 116 VAL A O 1
ATOM 931 N N . TRP A 1 117 ? -11.985 8.081 19.004 1.00 92.25 117 TRP A N 1
ATOM 932 C CA . TRP A 1 117 ? -11.789 6.742 19.548 1.00 92.25 117 TRP A CA 1
ATOM 933 C C . TRP A 1 117 ? -10.329 6.520 19.987 1.00 92.25 117 TRP A C 1
ATOM 935 O O . TRP A 1 117 ? -9.420 6.786 19.194 1.00 92.25 117 TRP A O 1
ATOM 945 N N . PRO A 1 118 ? -10.084 6.018 21.213 1.00 92.00 118 PRO A N 1
ATOM 946 C CA . PRO A 1 118 ? -8.733 5.977 21.751 1.00 92.00 118 PRO A CA 1
ATOM 947 C C . PRO A 1 118 ? -7.742 5.188 20.894 1.00 92.00 118 PRO A C 1
ATOM 949 O O . PRO A 1 118 ? -8.032 4.103 20.376 1.00 92.00 118 PRO A O 1
ATOM 952 N N . LEU A 1 119 ? -6.535 5.730 20.806 1.00 89.31 119 LEU A N 1
ATOM 953 C CA . LEU A 1 119 ? -5.445 5.216 19.993 1.00 89.31 119 LEU A CA 1
ATOM 954 C C . LEU A 1 119 ? -4.424 4.460 20.846 1.00 89.31 119 LEU A C 1
ATOM 956 O O . LEU A 1 119 ? -4.366 4.570 22.077 1.00 89.31 119 LEU A O 1
ATOM 960 N N . MET A 1 120 ? -3.620 3.651 20.172 1.00 85.19 120 MET A N 1
ATOM 961 C CA . MET A 1 120 ? -2.503 2.906 20.732 1.00 85.19 120 MET A CA 1
ATOM 962 C C . MET A 1 120 ? -1.230 3.324 20.006 1.00 85.19 120 MET A C 1
ATOM 964 O O . MET A 1 120 ? -1.059 3.049 18.822 1.00 85.19 120 MET A O 1
ATOM 968 N N . TRP A 1 121 ? -0.317 3.961 20.738 1.00 80.69 121 TRP A N 1
ATOM 969 C CA . TRP A 1 121 ? 1.011 4.267 20.223 1.00 80.69 121 TRP A CA 1
ATOM 970 C C . TRP A 1 121 ? 1.884 3.009 20.254 1.00 80.69 121 TRP A C 1
ATOM 972 O O . TRP A 1 121 ? 2.172 2.488 21.332 1.00 80.69 121 TRP A O 1
ATOM 982 N N . ARG A 1 122 ? 2.304 2.527 19.081 1.00 69.31 122 ARG A N 1
ATOM 983 C CA . ARG A 1 122 ? 3.211 1.374 18.924 1.00 69.31 122 ARG A CA 1
ATOM 984 C C . ARG A 1 122 ? 4.619 1.768 18.458 1.00 69.31 122 ARG A C 1
ATOM 986 O O . ARG A 1 122 ? 5.395 0.905 18.071 1.00 69.31 122 ARG A O 1
ATOM 993 N N . GLY A 1 123 ? 4.957 3.058 18.512 1.00 65.31 123 GLY A N 1
ATOM 994 C CA . GLY A 1 123 ? 6.134 3.601 17.833 1.00 65.31 123 GLY A CA 1
ATOM 995 C C . GLY A 1 123 ? 5.829 3.969 16.381 1.00 65.31 123 GLY A C 1
ATOM 996 O O . GLY A 1 123 ? 4.734 3.714 15.878 1.00 65.31 123 GLY A O 1
ATOM 997 N N . ASN A 1 124 ? 6.797 4.585 15.705 1.00 60.47 124 ASN A N 1
ATOM 998 C CA . ASN A 1 124 ? 6.654 4.956 14.303 1.00 60.47 124 ASN A CA 1
ATOM 999 C C . ASN A 1 124 ? 6.914 3.727 13.413 1.00 60.47 124 ASN A C 1
ATOM 1001 O O . ASN A 1 124 ? 8.012 3.555 12.891 1.00 60.47 124 ASN A O 1
ATOM 1005 N N . ILE A 1 125 ? 5.914 2.846 13.286 1.00 51.94 125 ILE A N 1
ATOM 1006 C CA . ILE A 1 125 ? 5.982 1.643 12.431 1.00 51.94 125 ILE A CA 1
ATOM 1007 C C . ILE A 1 125 ? 6.272 2.045 10.977 1.00 51.94 125 ILE A C 1
ATOM 1009 O O . ILE A 1 125 ? 7.062 1.394 10.308 1.00 51.94 125 ILE A O 1
ATOM 1013 N N . ALA A 1 126 ? 5.730 3.181 10.524 1.00 51.75 126 ALA A N 1
ATOM 1014 C CA . ALA A 1 126 ? 5.997 3.730 9.197 1.00 51.75 126 ALA A CA 1
ATOM 1015 C C . ALA A 1 126 ? 7.451 4.222 9.006 1.00 51.75 126 ALA A C 1
ATOM 1017 O O . ALA A 1 126 ? 7.869 4.459 7.878 1.00 51.75 126 ALA A O 1
ATOM 1018 N N . ALA A 1 127 ? 8.233 4.384 10.080 1.00 51.94 127 ALA A N 1
ATOM 1019 C CA . ALA A 1 127 ? 9.654 4.731 10.007 1.00 51.94 127 ALA A CA 1
ATOM 1020 C C . ALA A 1 127 ? 10.594 3.524 10.113 1.00 51.94 127 ALA A C 1
ATOM 1022 O O . ALA A 1 127 ? 11.802 3.706 9.963 1.00 51.94 127 ALA A O 1
ATOM 1023 N N . GLN A 1 128 ? 10.084 2.313 10.366 1.00 53.50 128 GLN A N 1
ATOM 1024 C CA . GLN A 1 128 ? 10.907 1.115 10.225 1.00 53.50 128 GLN A CA 1
ATOM 1025 C C . GLN A 1 128 ? 10.960 0.756 8.737 1.00 53.50 128 GLN A C 1
ATOM 1027 O O . GLN A 1 128 ? 9.907 0.515 8.143 1.00 53.50 128 GLN A O 1
ATOM 1032 N N . PRO A 1 129 ? 12.146 0.778 8.102 1.00 62.91 129 PRO A N 1
ATOM 1033 C CA . PRO A 1 129 ? 12.252 0.389 6.708 1.00 62.91 129 PRO A CA 1
ATOM 1034 C C . PRO A 1 129 ? 11.813 -1.074 6.562 1.00 62.91 129 PRO A C 1
ATOM 1036 O O . PRO A 1 129 ? 12.129 -1.881 7.442 1.00 62.91 129 PRO A O 1
ATOM 1039 N N . PRO A 1 130 ? 11.096 -1.425 5.481 1.00 70.69 130 PRO A N 1
ATOM 1040 C CA . PRO A 1 130 ? 10.778 -2.818 5.208 1.00 70.69 130 PRO A CA 1
ATOM 1041 C C . PRO A 1 130 ? 12.074 -3.638 5.147 1.00 70.69 130 PRO A C 1
ATOM 1043 O O . PRO A 1 130 ? 13.124 -3.140 4.733 1.00 70.69 130 PRO A O 1
ATOM 1046 N N . THR A 1 131 ? 12.016 -4.883 5.613 1.00 77.12 131 THR A N 1
ATOM 1047 C CA . THR A 1 131 ? 13.145 -5.821 5.616 1.00 77.12 131 THR A CA 1
ATOM 1048 C C . THR A 1 131 ? 12.895 -6.910 4.586 1.00 77.12 131 THR A C 1
ATOM 1050 O O . THR A 1 131 ? 11.825 -7.512 4.601 1.00 77.12 131 THR A O 1
ATOM 1053 N N . LEU A 1 132 ? 13.880 -7.174 3.726 1.00 83.94 132 LEU A N 1
ATOM 1054 C CA . LEU A 1 132 ? 13.844 -8.281 2.768 1.00 83.94 132 LEU A CA 1
ATOM 1055 C C . LEU A 1 132 ? 14.576 -9.489 3.339 1.00 83.94 132 LEU A C 1
ATOM 1057 O O . LEU A 1 132 ? 15.662 -9.343 3.912 1.00 83.94 132 LEU A O 1
ATOM 1061 N N . GLU A 1 133 ? 14.016 -10.675 3.122 1.00 88.50 133 GLU A N 1
ATOM 1062 C CA . GLU A 1 133 ? 14.732 -11.919 3.387 1.00 88.50 133 GLU A CA 1
ATOM 1063 C C . GLU A 1 133 ? 15.936 -12.051 2.430 1.00 88.50 133 GLU A C 1
ATOM 1065 O O . GLU A 1 133 ? 15.873 -11.575 1.291 1.00 88.50 133 GLU A O 1
ATOM 1070 N N . PRO A 1 134 ? 17.049 -12.692 2.841 1.00 88.81 134 PRO A N 1
ATOM 1071 C CA . PRO A 1 134 ? 18.272 -12.736 2.034 1.00 88.81 134 PRO A CA 1
ATOM 1072 C C . PRO A 1 134 ? 18.082 -13.316 0.624 1.00 88.81 134 PRO A C 1
ATOM 1074 O O . PRO A 1 134 ? 18.640 -12.788 -0.335 1.00 88.81 134 PRO A O 1
ATOM 1077 N N . GLU A 1 135 ? 17.278 -14.374 0.505 1.00 88.50 135 GLU A N 1
ATOM 1078 C CA . GLU A 1 135 ? 16.977 -15.044 -0.768 1.00 88.50 135 GLU A CA 1
ATOM 1079 C C . GLU A 1 135 ? 16.169 -14.137 -1.705 1.00 88.50 135 GLU A C 1
ATOM 1081 O O . GLU A 1 135 ? 16.511 -13.947 -2.868 1.00 88.50 135 GLU A O 1
ATOM 1086 N N . GLU A 1 136 ? 15.130 -13.500 -1.168 1.00 87.75 136 GLU A N 1
ATOM 1087 C CA . GLU A 1 136 ? 14.282 -12.566 -1.905 1.00 87.75 136 GLU A CA 1
ATOM 1088 C C . GLU A 1 136 ? 15.083 -11.356 -2.401 1.00 87.75 136 GLU A C 1
ATOM 1090 O O . GLU A 1 136 ? 14.986 -10.955 -3.563 1.00 87.75 136 GLU A O 1
ATOM 1095 N N . LYS A 1 137 ? 15.954 -10.819 -1.543 1.00 91.00 137 LYS A N 1
ATOM 1096 C CA . LYS A 1 137 ? 16.860 -9.727 -1.896 1.00 91.00 137 LYS A CA 1
ATOM 1097 C C . LYS A 1 137 ? 17.794 -10.109 -3.046 1.00 91.00 137 LYS A C 1
ATOM 1099 O O . LYS A 1 137 ? 18.028 -9.283 -3.928 1.00 91.00 137 LYS A O 1
ATOM 1104 N N . LEU A 1 138 ? 18.325 -11.333 -3.045 1.00 90.69 138 LEU A N 1
ATOM 1105 C CA . LEU A 1 138 ? 19.206 -11.824 -4.105 1.00 90.69 138 LEU A CA 1
ATOM 1106 C C . LEU A 1 138 ? 18.465 -11.933 -5.445 1.00 90.69 138 LEU A C 1
ATOM 1108 O O . LEU A 1 138 ? 18.970 -11.448 -6.456 1.00 90.69 138 LEU A O 1
ATOM 1112 N N . GLN A 1 139 ? 17.245 -12.475 -5.439 1.00 90.81 139 GLN A N 1
ATOM 1113 C CA . GLN A 1 139 ? 16.399 -12.584 -6.633 1.00 90.81 139 GLN A CA 1
ATOM 1114 C C . GLN A 1 139 ? 16.042 -11.208 -7.211 1.00 90.81 139 GLN A C 1
ATOM 1116 O O . GLN A 1 139 ? 16.120 -10.986 -8.424 1.00 90.81 139 GLN A O 1
ATOM 1121 N N . MET A 1 140 ? 15.693 -10.251 -6.346 1.00 92.31 140 MET A N 1
ATOM 1122 C CA . MET A 1 140 ? 15.411 -8.877 -6.766 1.00 92.31 140 MET A CA 1
ATOM 1123 C C . MET A 1 140 ? 16.652 -8.204 -7.370 1.00 92.31 140 MET A C 1
ATOM 1125 O O . MET A 1 140 ? 16.540 -7.504 -8.381 1.00 92.31 140 MET A O 1
ATOM 1129 N N . LEU A 1 141 ? 17.829 -8.421 -6.769 1.00 92.19 141 LEU A N 1
ATOM 1130 C CA . LEU A 1 141 ? 19.111 -7.914 -7.264 1.00 92.19 141 LEU A CA 1
ATOM 1131 C C . LEU A 1 141 ? 19.450 -8.476 -8.647 1.00 92.19 141 LEU A C 1
ATOM 1133 O O . LEU A 1 141 ? 19.824 -7.710 -9.533 1.00 92.19 141 LEU A O 1
ATOM 1137 N N . GLU A 1 142 ? 19.300 -9.782 -8.854 1.00 91.38 142 GLU A N 1
ATOM 1138 C CA . GLU A 1 142 ? 19.578 -10.428 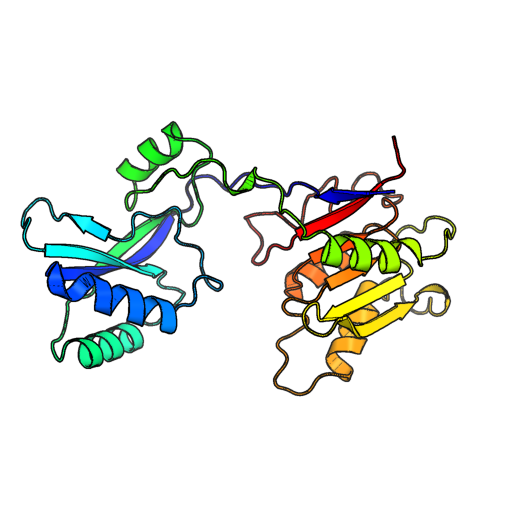-10.140 1.00 91.38 142 GLU A CA 1
ATOM 1139 C C . GLU A 1 142 ? 18.737 -9.814 -11.270 1.00 91.38 142 GLU A C 1
ATOM 1141 O O . GLU A 1 142 ? 19.274 -9.404 -12.300 1.00 91.38 142 GLU A O 1
ATOM 1146 N N . ARG A 1 143 ? 17.430 -9.630 -11.045 1.00 91.75 143 ARG A N 1
ATOM 1147 C CA . ARG A 1 143 ? 16.534 -9.019 -12.040 1.00 91.75 143 ARG A CA 1
ATOM 1148 C C . ARG A 1 143 ? 16.891 -7.570 -12.350 1.00 91.75 143 ARG A C 1
ATOM 1150 O O . ARG A 1 143 ? 17.006 -7.208 -13.518 1.00 91.75 143 ARG A O 1
ATOM 1157 N N . VAL A 1 144 ? 17.063 -6.730 -11.326 1.00 90.19 144 VAL A N 1
ATOM 1158 C CA . VAL A 1 144 ? 17.293 -5.290 -11.539 1.00 90.19 144 VAL A CA 1
ATOM 1159 C C . VAL A 1 144 ? 18.683 -5.004 -12.117 1.00 90.19 144 VAL A C 1
ATOM 1161 O O . VAL A 1 144 ? 18.848 -4.046 -12.870 1.00 90.19 144 VAL A O 1
ATOM 1164 N N . THR A 1 145 ? 19.687 -5.828 -11.798 1.00 89.75 145 THR A N 1
ATOM 1165 C CA . THR A 1 145 ? 21.039 -5.693 -12.367 1.00 89.75 145 THR A CA 1
ATOM 1166 C C . THR A 1 145 ? 21.118 -6.167 -13.813 1.00 89.75 145 THR A C 1
ATOM 1168 O O . THR A 1 145 ? 21.954 -5.653 -14.555 1.00 89.75 145 THR A O 1
ATOM 1171 N N . GLY A 1 146 ? 20.216 -7.063 -14.228 1.00 86.12 146 GLY A N 1
ATOM 1172 C CA . GLY A 1 146 ? 20.096 -7.538 -15.605 1.00 86.12 146 GLY A CA 1
ATOM 1173 C C . GLY A 1 146 ? 19.662 -6.471 -16.617 1.00 86.12 146 GLY A C 1
ATOM 1174 O O . GLY A 1 146 ? 19.810 -6.686 -17.818 1.00 86.12 146 GLY A O 1
ATOM 1175 N N . PHE A 1 147 ? 19.164 -5.312 -16.173 1.00 85.69 147 PHE A N 1
ATOM 1176 C CA . PHE A 1 147 ? 18.878 -4.198 -17.078 1.00 85.69 147 PHE A CA 1
ATOM 1177 C C . PHE A 1 147 ? 20.168 -3.609 -17.653 1.00 85.69 147 PHE A C 1
ATOM 1179 O O . PHE A 1 147 ? 21.075 -3.237 -16.904 1.00 85.69 147 PHE A O 1
ATOM 1186 N N . SER A 1 148 ? 20.233 -3.457 -18.977 1.00 77.62 148 SER A N 1
ATOM 1187 C CA . SER A 1 148 ? 21.345 -2.780 -19.645 1.00 77.62 148 SER A CA 1
ATOM 1188 C C . SER A 1 148 ? 21.464 -1.324 -19.188 1.00 77.62 148 SER A C 1
ATOM 1190 O O . SER A 1 148 ? 20.465 -0.633 -18.982 1.00 77.62 148 SER A O 1
ATOM 1192 N N . ASP A 1 149 ? 22.701 -0.850 -19.034 1.00 68.25 149 ASP A N 1
ATOM 1193 C CA . ASP A 1 149 ? 22.992 0.568 -18.817 1.00 68.25 149 ASP A CA 1
ATOM 1194 C C . ASP A 1 149 ? 22.815 1.322 -20.137 1.00 68.25 149 ASP A C 1
ATOM 1196 O O . ASP A 1 149 ? 23.773 1.583 -20.859 1.00 68.25 149 ASP A O 1
ATOM 1200 N N . ASN A 1 150 ? 21.566 1.620 -20.484 1.00 61.12 150 ASN A N 1
ATOM 1201 C CA . ASN A 1 150 ? 21.253 2.467 -21.627 1.00 61.12 150 ASN A CA 1
ATOM 1202 C C . ASN A 1 150 ? 21.243 3.940 -21.206 1.00 61.12 150 ASN A C 1
ATOM 1204 O O . ASN A 1 150 ? 21.043 4.258 -20.028 1.00 61.12 150 ASN A O 1
ATOM 1208 N N . ASP A 1 151 ? 21.460 4.835 -22.176 1.00 54.75 151 ASP A N 1
ATOM 1209 C CA . ASP A 1 151 ? 21.389 6.281 -21.968 1.00 54.75 151 ASP A CA 1
ATOM 1210 C C . ASP A 1 151 ? 20.116 6.629 -21.196 1.00 54.75 151 ASP A C 1
ATOM 1212 O O . ASP A 1 151 ? 19.006 6.359 -21.642 1.00 54.75 151 ASP A O 1
ATOM 1216 N N . ILE A 1 152 ? 20.299 7.197 -20.002 1.00 55.75 152 ILE A N 1
ATOM 1217 C CA . ILE A 1 152 ? 19.232 7.464 -19.035 1.00 55.75 152 ILE A CA 1
ATOM 1218 C C . ILE A 1 152 ? 18.123 8.250 -19.751 1.00 55.75 152 ILE A C 1
ATOM 1220 O O . ILE A 1 152 ? 18.329 9.413 -20.081 1.00 55.75 152 ILE A O 1
ATOM 1224 N N . ASN A 1 153 ? 16.967 7.659 -20.044 1.00 57.50 153 ASN A N 1
ATOM 1225 C CA . ASN A 1 153 ? 15.867 8.384 -20.681 1.00 57.50 153 ASN A CA 1
ATOM 1226 C C . ASN A 1 153 ? 15.053 9.192 -19.658 1.00 57.50 153 ASN A C 1
ATOM 1228 O O . ASN A 1 153 ? 15.263 9.119 -18.446 1.00 57.50 153 ASN A O 1
ATOM 1232 N N . GLN A 1 154 ? 14.145 10.040 -20.154 1.00 58.25 154 GLN A N 1
ATOM 1233 C CA . GLN A 1 154 ? 13.273 10.871 -19.311 1.00 58.25 154 GLN A CA 1
ATOM 1234 C C . GLN A 1 154 ? 12.232 10.036 -18.532 1.00 58.25 154 GLN A C 1
ATOM 1236 O O . GLN A 1 154 ? 11.704 10.496 -17.518 1.00 58.25 154 GLN A O 1
ATOM 1241 N N . CYS A 1 155 ? 11.956 8.804 -18.974 1.00 66.00 155 CYS A N 1
ATOM 1242 C CA . CYS A 1 155 ? 11.099 7.830 -18.299 1.00 66.00 155 CYS A CA 1
ATOM 1243 C C . CYS A 1 155 ? 11.712 6.420 -18.371 1.00 66.00 155 CYS A C 1
ATOM 1245 O O . CYS A 1 155 ? 12.723 6.225 -19.037 1.00 66.00 155 CYS A O 1
ATOM 1247 N N . CYS A 1 156 ? 11.112 5.458 -17.666 1.00 75.56 156 CYS A N 1
ATOM 1248 C CA . CYS A 1 156 ? 11.538 4.063 -17.671 1.00 75.56 156 CYS A CA 1
ATOM 1249 C C . CYS A 1 156 ? 11.387 3.423 -19.062 1.00 75.56 156 CYS A C 1
ATOM 1251 O O . CYS A 1 156 ? 10.287 3.416 -19.622 1.00 75.56 156 CYS A O 1
ATOM 1253 N N . ASP A 1 157 ? 12.473 2.844 -19.571 1.00 82.31 157 ASP A N 1
ATOM 1254 C CA . ASP A 1 157 ? 12.499 2.161 -20.872 1.00 82.31 157 ASP A CA 1
ATOM 1255 C C . ASP A 1 157 ? 12.073 0.700 -20.784 1.00 82.31 157 ASP A C 1
ATOM 1257 O O . ASP A 1 157 ? 11.445 0.186 -21.699 1.00 82.31 157 ASP A O 1
ATOM 1261 N N . ILE A 1 158 ? 12.381 0.032 -19.675 1.00 89.44 158 ILE A N 1
ATOM 1262 C CA . ILE A 1 158 ? 12.061 -1.375 -19.459 1.00 89.44 158 ILE A CA 1
ATOM 1263 C C . ILE A 1 158 ? 11.254 -1.487 -18.172 1.00 89.44 158 ILE A C 1
ATOM 1265 O O . ILE A 1 158 ? 11.620 -0.909 -17.143 1.00 89.44 158 ILE A O 1
ATOM 1269 N N . CYS A 1 159 ? 10.160 -2.241 -18.233 1.00 93.25 159 CYS A N 1
ATOM 1270 C CA . CYS A 1 159 ? 9.325 -2.577 -17.089 1.00 93.25 159 CYS A CA 1
ATOM 1271 C C . CYS A 1 159 ? 9.003 -4.073 -17.107 1.00 93.25 159 CYS A C 1
ATOM 1273 O O . CYS A 1 159 ? 8.503 -4.587 -18.105 1.00 93.25 159 CYS A O 1
ATOM 1275 N N . ILE A 1 160 ? 9.245 -4.766 -15.996 1.00 95.06 160 ILE A N 1
ATOM 1276 C CA . ILE A 1 160 ? 8.916 -6.186 -15.812 1.00 95.06 160 ILE A CA 1
ATOM 1277 C C . ILE A 1 160 ? 8.032 -6.323 -14.573 1.00 95.06 160 ILE A C 1
ATOM 1279 O O . ILE A 1 160 ? 8.374 -5.802 -13.516 1.00 95.06 160 ILE A O 1
ATOM 1283 N N . MET A 1 161 ? 6.913 -7.031 -14.693 1.00 94.94 161 MET A N 1
ATOM 1284 C CA . MET A 1 161 ? 5.983 -7.339 -13.608 1.00 94.94 161 MET A CA 1
ATOM 1285 C C . MET A 1 161 ? 6.050 -8.827 -13.270 1.00 94.94 161 MET A C 1
ATOM 1287 O O . MET A 1 161 ? 5.853 -9.677 -14.140 1.00 94.94 161 MET A O 1
ATOM 1291 N N . VAL A 1 162 ? 6.331 -9.141 -12.011 1.00 94.50 162 VAL A N 1
ATOM 1292 C CA . VAL A 1 162 ? 6.590 -10.499 -11.522 1.00 94.50 162 VAL A CA 1
ATOM 1293 C C . VAL A 1 162 ? 5.640 -10.815 -10.376 1.00 94.50 162 VAL A C 1
ATOM 1295 O O . VAL A 1 162 ? 5.409 -9.970 -9.514 1.00 94.50 162 VAL A O 1
ATOM 1298 N N . ASP A 1 163 ? 5.103 -12.031 -10.340 1.00 90.62 163 ASP A N 1
ATOM 1299 C CA . ASP A 1 163 ? 4.428 -12.533 -9.143 1.00 90.62 163 ASP A CA 1
ATOM 1300 C C . ASP A 1 163 ? 5.486 -12.990 -8.123 1.00 90.62 163 ASP A C 1
ATOM 1302 O O . ASP A 1 163 ? 6.212 -13.951 -8.396 1.00 90.62 163 ASP A O 1
ATOM 1306 N N . PRO A 1 164 ? 5.590 -12.350 -6.945 1.00 88.69 164 PRO A N 1
ATOM 1307 C CA . PRO A 1 164 ? 6.601 -12.697 -5.949 1.00 88.69 164 PRO A CA 1
ATOM 1308 C C . PRO A 1 164 ? 6.458 -14.113 -5.378 1.00 88.69 164 PRO A C 1
ATOM 1310 O O . PRO A 1 164 ? 7.425 -14.653 -4.847 1.00 88.69 164 PRO A O 1
ATOM 1313 N N . LYS A 1 165 ? 5.276 -14.739 -5.456 1.00 86.81 165 LYS A N 1
ATOM 1314 C CA . LYS A 1 165 ? 5.058 -16.088 -4.902 1.00 86.81 165 LYS A CA 1
ATOM 1315 C C . LYS A 1 165 ? 5.625 -17.183 -5.792 1.00 86.81 165 LYS A C 1
ATOM 1317 O O . LYS A 1 165 ? 6.113 -18.194 -5.296 1.00 86.81 165 LYS A O 1
ATOM 1322 N N . THR A 1 166 ? 5.487 -17.001 -7.098 1.00 89.12 166 THR A N 1
ATOM 1323 C CA . THR A 1 166 ? 5.876 -17.976 -8.124 1.00 89.12 166 THR A CA 1
ATOM 1324 C C . THR A 1 166 ? 7.179 -17.589 -8.816 1.00 89.12 166 THR A C 1
ATOM 1326 O O . THR A 1 166 ? 7.760 -18.404 -9.528 1.00 89.12 166 THR A O 1
ATOM 1329 N N . ASN A 1 167 ? 7.641 -16.351 -8.611 1.00 89.25 167 ASN A N 1
ATOM 1330 C CA . ASN A 1 167 ? 8.767 -15.736 -9.303 1.00 89.25 167 ASN A CA 1
ATOM 1331 C C . ASN A 1 167 ? 8.598 -15.745 -10.842 1.00 89.25 167 ASN A C 1
ATOM 1333 O O . ASN A 1 167 ? 9.578 -15.695 -11.588 1.00 89.25 167 ASN A O 1
ATOM 1337 N N . SER A 1 168 ? 7.359 -15.812 -11.343 1.00 91.19 168 SER A N 1
ATOM 1338 C CA . SER A 1 168 ? 7.061 -15.809 -12.779 1.00 91.19 168 SER A CA 1
ATOM 1339 C C . SER A 1 168 ? 6.784 -14.402 -13.296 1.00 91.19 168 SER A C 1
ATOM 1341 O O . SER A 1 168 ? 6.122 -13.609 -12.626 1.00 91.19 168 SER A O 1
ATOM 1343 N N . VAL A 1 169 ? 7.257 -14.101 -14.506 1.00 93.44 169 VAL A N 1
ATOM 1344 C CA . VAL A 1 169 ? 6.939 -12.846 -15.199 1.00 93.44 169 VAL A CA 1
ATOM 1345 C C . VAL A 1 169 ? 5.500 -12.916 -15.709 1.00 93.44 169 VAL A C 1
ATOM 1347 O O . VAL A 1 169 ? 5.173 -13.798 -16.496 1.00 93.44 169 VAL A O 1
ATOM 1350 N N . ILE A 1 170 ? 4.660 -11.983 -15.265 1.00 91.25 170 ILE A N 1
ATOM 1351 C CA . ILE A 1 170 ? 3.247 -11.873 -15.666 1.00 91.25 170 ILE A CA 1
ATOM 1352 C C . ILE A 1 170 ? 3.087 -10.904 -16.844 1.00 91.25 170 ILE A C 1
ATOM 1354 O O . ILE A 1 170 ? 2.248 -11.095 -17.723 1.00 91.25 170 ILE A O 1
ATOM 1358 N N . GLY A 1 171 ? 3.924 -9.868 -16.886 1.00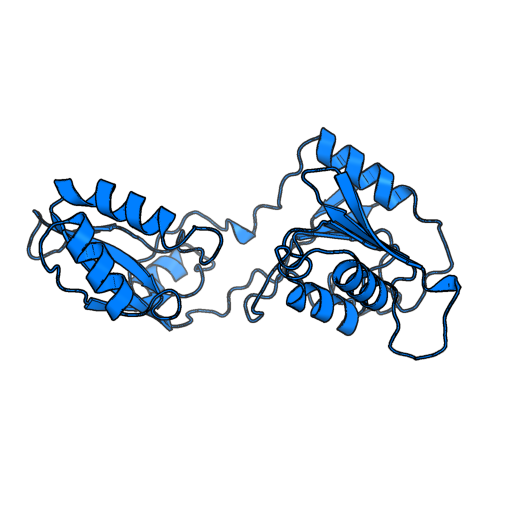 91.44 171 GLY A N 1
ATOM 1359 C CA . GLY A 1 171 ? 3.941 -8.899 -17.973 1.00 91.44 171 GLY A CA 1
ATOM 1360 C C . GLY A 1 171 ? 5.285 -8.200 -18.068 1.00 91.44 171 GLY A C 1
ATOM 1361 O O . GLY A 1 171 ? 6.018 -8.080 -17.086 1.00 91.44 171 GLY A O 1
ATOM 1362 N N . SER A 1 172 ? 5.620 -7.735 -19.260 1.00 92.25 172 SER A N 1
ATOM 1363 C CA . SER A 1 172 ? 6.841 -6.975 -19.497 1.00 92.25 172 SER A CA 1
ATOM 1364 C C . SER A 1 172 ? 6.674 -6.084 -20.711 1.00 92.25 172 SER A C 1
ATOM 1366 O O . SER A 1 172 ? 5.985 -6.463 -21.656 1.00 92.25 172 SER A O 1
ATOM 1368 N N . ALA A 1 173 ? 7.349 -4.946 -20.714 1.00 90.75 173 ALA A N 1
ATOM 1369 C CA . ALA A 1 173 ? 7.446 -4.098 -21.886 1.00 90.75 173 ALA A CA 1
ATOM 1370 C C . ALA A 1 173 ? 8.824 -3.448 -21.971 1.00 90.75 173 ALA A C 1
ATOM 1372 O O . ALA A 1 173 ? 9.460 -3.157 -20.954 1.00 90.75 173 ALA A O 1
ATOM 1373 N N . ASP A 1 174 ? 9.241 -3.217 -23.211 1.00 87.12 174 ASP A N 1
ATOM 1374 C CA . ASP A 1 174 ? 10.462 -2.518 -23.574 1.00 87.12 174 ASP A CA 1
ATOM 1375 C C . ASP A 1 174 ? 10.116 -1.433 -24.605 1.00 87.12 174 ASP A C 1
ATOM 1377 O O . ASP A 1 174 ? 9.666 -1.714 -25.720 1.00 87.12 174 ASP A O 1
ATOM 1381 N N . HIS A 1 175 ? 10.305 -0.183 -24.200 1.00 73.88 175 HIS A N 1
ATOM 1382 C CA . HIS A 1 175 ? 9.995 1.019 -24.961 1.00 73.88 175 HIS A CA 1
ATOM 1383 C C . HIS A 1 175 ? 11.118 1.420 -25.939 1.00 73.88 175 HIS A C 1
ATOM 1385 O O . HIS A 1 175 ? 10.997 2.426 -26.639 1.00 73.88 175 HIS A O 1
ATOM 1391 N N . HIS A 1 176 ? 12.194 0.630 -26.074 1.00 64.38 176 HIS A N 1
ATOM 1392 C CA . HIS A 1 176 ? 13.208 0.855 -27.113 1.00 64.38 176 HIS A CA 1
ATOM 1393 C C . HIS A 1 176 ? 12.638 0.782 -28.542 1.00 64.38 176 HIS A C 1
ATOM 1395 O O . HIS A 1 176 ? 13.201 1.402 -29.447 1.00 64.38 176 HIS A O 1
ATOM 1401 N N . ASN A 1 177 ? 11.512 0.085 -28.743 1.00 52.78 177 ASN A N 1
ATOM 1402 C CA . ASN A 1 177 ? 11.001 -0.275 -30.069 1.00 52.78 177 ASN A CA 1
ATOM 1403 C C . ASN A 1 177 ? 9.697 0.415 -30.505 1.00 52.78 177 ASN A C 1
ATOM 1405 O O . ASN A 1 177 ? 9.268 0.179 -31.632 1.00 52.78 177 ASN A O 1
ATOM 1409 N N . ASN A 1 178 ? 9.059 1.251 -29.677 1.00 55.03 178 ASN A N 1
ATOM 1410 C CA . ASN A 1 178 ? 7.768 1.846 -30.037 1.00 55.03 178 ASN A CA 1
ATOM 1411 C C . ASN A 1 178 ? 7.639 3.296 -29.544 1.00 55.03 178 ASN A C 1
ATOM 1413 O O . ASN A 1 178 ? 7.479 3.528 -28.354 1.00 55.03 178 ASN A O 1
ATOM 1417 N N . LYS A 1 179 ? 7.718 4.274 -30.456 1.00 61.00 179 LYS A N 1
ATOM 1418 C CA . LYS A 1 179 ? 7.613 5.720 -30.158 1.00 61.00 179 LYS A CA 1
ATOM 1419 C C . LYS A 1 179 ? 6.337 6.348 -30.721 1.00 61.00 179 LYS A C 1
ATOM 1421 O O . LYS A 1 179 ? 6.292 7.563 -30.913 1.00 61.00 179 LYS A O 1
ATOM 1426 N N . ASP A 1 180 ? 5.326 5.541 -31.024 1.00 66.06 180 ASP A N 1
ATOM 1427 C CA . ASP A 1 180 ? 4.176 6.014 -31.793 1.00 66.06 180 ASP A CA 1
ATOM 1428 C C . ASP A 1 180 ? 3.356 7.069 -31.029 1.00 66.06 180 ASP A C 1
ATOM 1430 O O . ASP A 1 180 ? 2.856 8.016 -31.642 1.00 66.06 180 ASP A O 1
ATOM 1434 N N . LEU A 1 181 ? 3.276 6.974 -29.692 1.00 76.25 181 LEU A N 1
ATOM 1435 C CA . LEU A 1 181 ? 2.587 7.948 -28.839 1.00 76.25 181 LEU A CA 1
ATOM 1436 C C . LEU A 1 181 ? 3.426 8.369 -27.628 1.00 76.25 181 LEU A C 1
ATOM 1438 O O . LEU A 1 181 ? 4.072 7.566 -26.963 1.00 76.25 181 LEU A O 1
ATOM 1442 N N . ALA A 1 182 ? 3.320 9.650 -27.267 1.00 80.94 182 ALA A N 1
ATOM 1443 C CA . ALA A 1 182 ? 4.063 10.257 -26.160 1.00 80.94 182 ALA A CA 1
ATOM 1444 C C . ALA A 1 182 ? 3.732 9.696 -24.759 1.00 80.94 182 ALA A C 1
ATOM 1446 O O . ALA A 1 182 ? 4.399 10.064 -23.797 1.00 80.94 182 ALA A O 1
ATOM 1447 N N . LEU A 1 183 ? 2.688 8.868 -24.621 1.00 84.00 183 LEU A N 1
ATOM 1448 C CA . LEU A 1 183 ? 2.239 8.305 -23.341 1.00 84.00 183 LEU A CA 1
ATOM 1449 C C . LEU A 1 183 ? 2.475 6.791 -23.221 1.00 84.00 183 LEU A C 1
ATOM 1451 O O . LEU A 1 183 ? 2.219 6.230 -22.154 1.00 84.00 183 LEU A O 1
ATOM 1455 N N . ASP A 1 184 ? 2.959 6.129 -24.272 1.00 84.44 184 ASP A N 1
ATOM 1456 C CA . ASP A 1 184 ? 3.128 4.670 -24.309 1.00 84.44 184 ASP A CA 1
ATOM 1457 C C . ASP A 1 184 ? 4.414 4.222 -23.607 1.00 84.44 184 ASP A C 1
ATOM 1459 O O . ASP A 1 184 ? 5.247 3.532 -24.163 1.00 84.44 184 ASP A O 1
ATOM 1463 N N . HIS A 1 185 ? 4.615 4.634 -22.358 1.00 87.69 185 HIS A N 1
ATOM 1464 C CA . HIS A 1 185 ? 5.800 4.249 -21.593 1.00 87.69 185 HIS A CA 1
ATOM 1465 C C . HIS A 1 185 ? 5.783 2.760 -21.223 1.00 87.69 185 HIS A C 1
ATOM 1467 O O . HIS A 1 185 ? 4.716 2.180 -21.011 1.00 87.69 185 HIS A O 1
ATOM 1473 N N . ALA A 1 186 ? 6.961 2.177 -20.977 1.00 90.81 186 ALA A N 1
ATOM 1474 C CA . ALA A 1 186 ? 7.105 0.762 -20.623 1.00 90.81 186 ALA A CA 1
ATOM 1475 C C . ALA A 1 186 ? 6.201 0.315 -19.460 1.00 90.81 186 ALA A C 1
ATOM 1477 O O . ALA A 1 186 ? 5.621 -0.763 -19.495 1.00 90.81 186 ALA A O 1
ATOM 1478 N N . VAL A 1 187 ? 6.016 1.151 -18.433 1.00 92.94 187 VAL A N 1
ATOM 1479 C CA . VAL A 1 187 ? 5.089 0.838 -17.329 1.00 92.94 187 VAL A CA 1
ATOM 1480 C C . VAL A 1 187 ? 3.644 0.706 -17.812 1.00 92.94 187 VAL A C 1
ATOM 1482 O O . VAL A 1 187 ? 2.940 -0.201 -17.375 1.00 92.94 187 VAL A O 1
ATOM 1485 N N . MET A 1 188 ? 3.196 1.584 -18.711 1.00 92.56 188 MET A N 1
ATOM 1486 C CA . MET A 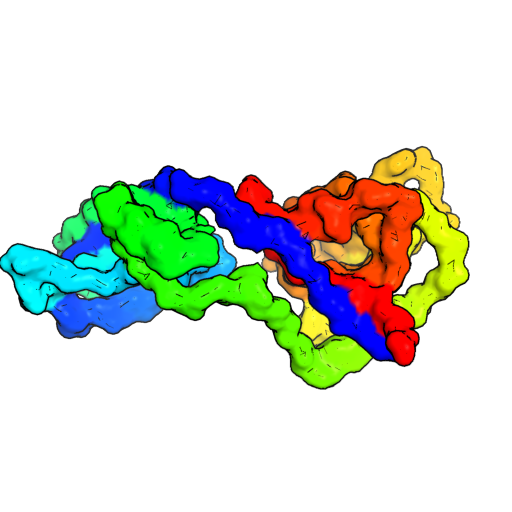1 188 ? 1.832 1.548 -19.241 1.00 92.56 188 MET A CA 1
ATOM 1487 C C . MET A 1 188 ? 1.614 0.285 -20.071 1.00 92.56 188 MET A C 1
ATOM 1489 O O . MET A 1 188 ? 0.612 -0.405 -19.892 1.00 92.56 188 MET A O 1
ATOM 1493 N N . ASP A 1 189 ? 2.573 -0.050 -20.928 1.00 91.62 189 ASP A N 1
ATOM 1494 C CA . ASP A 1 189 ? 2.485 -1.229 -21.785 1.00 91.62 189 ASP A CA 1
ATOM 1495 C C . ASP A 1 189 ? 2.624 -2.534 -21.000 1.00 91.62 189 ASP A C 1
ATOM 1497 O O . ASP A 1 189 ? 1.917 -3.498 -21.290 1.00 91.62 189 ASP A O 1
ATOM 1501 N N . ALA A 1 190 ? 3.434 -2.557 -19.940 1.00 92.81 190 ALA A N 1
ATOM 1502 C CA . ALA A 1 190 ? 3.496 -3.697 -19.035 1.00 92.81 190 ALA A CA 1
ATOM 1503 C C . ALA A 1 190 ? 2.150 -3.924 -18.322 1.00 92.81 190 ALA A C 1
ATOM 1505 O O . ALA A 1 190 ? 1.702 -5.064 -18.239 1.00 92.81 190 ALA A O 1
ATOM 1506 N N . ILE A 1 191 ? 1.459 -2.862 -17.881 1.00 93.62 191 ILE A N 1
ATOM 1507 C CA . ILE A 1 191 ? 0.103 -2.972 -17.305 1.00 93.62 191 ILE A CA 1
ATOM 1508 C C . ILE A 1 191 ? -0.887 -3.523 -18.344 1.00 93.62 191 ILE A C 1
ATOM 1510 O O . ILE A 1 191 ? -1.656 -4.431 -18.028 1.00 93.62 191 ILE A O 1
ATOM 1514 N N . LYS A 1 192 ? -0.857 -3.020 -19.588 1.00 91.75 192 LYS A N 1
ATOM 1515 C CA . LYS A 1 192 ? -1.700 -3.536 -20.687 1.00 91.75 192 LYS A CA 1
ATOM 1516 C C . LYS A 1 192 ? -1.412 -5.019 -20.964 1.00 91.75 192 LYS A C 1
ATOM 1518 O O . LYS A 1 192 ? -2.344 -5.796 -21.172 1.00 91.75 192 LYS A O 1
ATOM 1523 N N . SER A 1 193 ? -0.136 -5.412 -20.943 1.00 90.94 193 SER A N 1
ATOM 1524 C CA . SER A 1 193 ? 0.298 -6.801 -21.120 1.00 90.94 193 SER A CA 1
ATOM 1525 C C . SER A 1 193 ? -0.240 -7.699 -20.011 1.00 90.94 193 SER A C 1
ATOM 1527 O O . SER A 1 193 ? -0.772 -8.760 -20.322 1.00 90.94 193 SER A O 1
ATOM 1529 N N . VAL A 1 194 ? -0.167 -7.267 -18.747 1.00 89.88 194 VAL A N 1
ATOM 1530 C CA . VAL A 1 194 ? -0.756 -8.011 -17.626 1.00 89.88 194 VAL A CA 1
ATOM 1531 C C . VAL A 1 194 ? -2.258 -8.189 -17.836 1.00 89.88 194 VAL A C 1
ATOM 1533 O O . VAL A 1 194 ? -2.734 -9.316 -17.822 1.00 89.88 194 VAL A O 1
ATOM 1536 N N . ALA A 1 195 ? -2.983 -7.107 -18.131 1.00 88.06 195 ALA A N 1
ATOM 1537 C CA . ALA A 1 195 ? -4.432 -7.149 -18.333 1.00 88.06 195 ALA A CA 1
ATOM 1538 C C . ALA A 1 195 ? -4.878 -8.052 -19.500 1.00 88.06 195 ALA A C 1
ATOM 1540 O O . ALA A 1 195 ? -6.017 -8.504 -19.518 1.00 88.06 195 ALA A O 1
ATOM 1541 N N . SER A 1 196 ? -3.999 -8.306 -20.474 1.00 86.62 196 SER A N 1
ATOM 1542 C CA . SER A 1 196 ? -4.287 -9.185 -21.617 1.00 86.62 196 SER A CA 1
ATOM 1543 C C . SER A 1 196 ? -3.972 -10.660 -21.341 1.00 86.62 196 SER A C 1
ATOM 1545 O O . SER A 1 196 ? -4.487 -11.528 -22.040 1.00 86.62 196 SER A O 1
ATOM 1547 N N . ASN A 1 197 ? -3.112 -10.943 -20.358 1.00 76.25 197 ASN A N 1
ATOM 1548 C CA . ASN A 1 197 ? -2.572 -12.277 -20.077 1.00 76.25 197 ASN A CA 1
ATOM 1549 C C . ASN A 1 197 ? -3.232 -12.968 -18.874 1.00 76.25 197 ASN A C 1
ATOM 1551 O O . ASN A 1 197 ? -2.877 -14.103 -18.562 1.00 76.25 197 ASN A O 1
ATOM 1555 N N . THR A 1 198 ? -4.128 -12.289 -18.161 1.00 69.31 198 THR A N 1
ATOM 1556 C CA . THR A 1 198 ? -4.672 -12.775 -16.889 1.00 69.31 198 THR A CA 1
ATOM 1557 C C . THR A 1 198 ? -6.123 -13.201 -17.019 1.00 69.31 198 THR A C 1
ATOM 1559 O O . THR A 1 198 ? -6.930 -12.470 -17.588 1.00 69.31 198 THR A O 1
ATOM 1562 N N . ASP A 1 199 ? -6.451 -14.349 -16.428 1.00 64.56 199 ASP A N 1
ATOM 1563 C CA . ASP A 1 199 ? -7.832 -14.788 -16.226 1.00 64.56 199 ASP A CA 1
ATOM 1564 C C . ASP A 1 199 ? -8.589 -13.812 -15.299 1.00 64.56 199 ASP A C 1
ATOM 1566 O O . ASP A 1 199 ? -7.975 -13.121 -14.478 1.00 64.56 199 ASP A O 1
ATOM 1570 N N . ASP A 1 200 ? -9.926 -13.787 -15.393 1.00 61.41 200 ASP A N 1
ATOM 1571 C CA . ASP A 1 200 ? -10.838 -12.868 -14.674 1.00 61.41 200 ASP A CA 1
ATOM 1572 C C . ASP A 1 200 ? -10.655 -12.827 -13.134 1.00 61.41 200 ASP A C 1
ATOM 1574 O O . ASP A 1 200 ? -11.138 -11.907 -12.469 1.00 61.41 200 ASP A O 1
ATOM 1578 N N . ASP A 1 201 ? -9.940 -13.793 -12.551 1.00 62.25 201 ASP A N 1
ATOM 1579 C CA . ASP A 1 201 ? -9.679 -13.889 -11.111 1.00 62.25 201 ASP A CA 1
ATOM 1580 C C . ASP A 1 201 ? -8.557 -12.953 -10.612 1.00 62.25 201 ASP A C 1
ATOM 1582 O O . ASP A 1 201 ? -8.448 -12.709 -9.401 1.00 62.25 201 ASP A O 1
ATOM 1586 N N . MET A 1 202 ? -7.711 -12.405 -11.497 1.00 67.00 202 MET A N 1
ATOM 1587 C CA . MET A 1 202 ? -6.634 -11.496 -11.088 1.00 67.00 202 MET A CA 1
ATOM 1588 C C . MET A 1 202 ? -7.106 -10.036 -11.046 1.00 67.00 202 MET A C 1
ATOM 1590 O O . MET A 1 202 ? -7.330 -9.385 -12.064 1.00 67.00 202 MET A O 1
ATOM 1594 N N . TYR A 1 203 ? -7.213 -9.475 -9.840 1.00 73.56 203 TYR A N 1
ATOM 1595 C CA . TYR A 1 203 ? -7.578 -8.069 -9.662 1.00 73.56 203 TYR A CA 1
ATOM 1596 C C . TYR A 1 203 ? -6.400 -7.132 -9.989 1.00 73.56 203 TYR A C 1
ATOM 1598 O O . TYR A 1 203 ? -5.532 -6.901 -9.144 1.00 73.56 203 TYR A O 1
ATOM 1606 N N . LEU A 1 204 ? -6.397 -6.537 -11.187 1.00 82.12 204 LEU A N 1
ATOM 1607 C CA . LEU A 1 204 ? -5.375 -5.579 -11.652 1.00 82.12 204 LEU A CA 1
ATOM 1608 C C . LEU A 1 204 ? -3.957 -6.183 -11.599 1.00 82.12 204 LEU A C 1
ATOM 1610 O O . LEU A 1 204 ? -3.769 -7.331 -11.969 1.00 82.12 204 LEU A O 1
ATOM 1614 N N . CYS A 1 205 ? -2.959 -5.434 -11.121 1.00 86.81 205 CYS A N 1
ATOM 1615 C CA . CYS A 1 205 ? -1.593 -5.911 -10.885 1.00 86.81 205 CYS A CA 1
ATOM 1616 C C . CYS A 1 205 ? -1.354 -6.160 -9.384 1.00 86.81 205 CYS A C 1
ATOM 1618 O O . CYS A 1 205 ? -0.269 -5.876 -8.864 1.00 86.81 205 CYS A O 1
ATOM 1620 N N . PHE A 1 206 ? -2.390 -6.603 -8.660 1.00 87.56 206 PHE A N 1
ATOM 1621 C CA . PHE A 1 206 ? -2.380 -6.634 -7.201 1.00 87.56 206 PHE A CA 1
ATOM 1622 C C . PHE A 1 206 ? -1.229 -7.470 -6.635 1.00 87.56 206 PHE A C 1
ATOM 1624 O O . PHE A 1 206 ? -1.129 -8.670 -6.876 1.00 87.56 206 PHE A O 1
ATOM 1631 N N . GLY A 1 207 ? -0.390 -6.828 -5.821 1.00 82.19 207 GLY A N 1
ATOM 1632 C CA . GLY A 1 207 ? 0.705 -7.497 -5.118 1.00 82.19 207 GLY A CA 1
ATOM 1633 C C . GLY A 1 207 ? 1.875 -7.940 -6.001 1.00 82.19 207 GLY A C 1
ATOM 1634 O O . GLY A 1 207 ? 2.743 -8.638 -5.490 1.00 82.19 207 GLY A O 1
ATOM 1635 N N . LEU A 1 208 ? 1.916 -7.539 -7.278 1.00 91.62 208 LEU A N 1
ATOM 1636 C CA . LEU A 1 208 ? 3.053 -7.817 -8.157 1.00 91.62 208 LEU A CA 1
ATOM 1637 C C . LEU A 1 208 ? 4.272 -6.956 -7.807 1.00 91.62 208 LEU A C 1
ATOM 1639 O O . LEU A 1 208 ? 4.147 -5.822 -7.321 1.00 91.62 208 LEU A O 1
ATOM 1643 N N . ASP A 1 209 ? 5.437 -7.496 -8.144 1.00 95.94 209 ASP A N 1
ATOM 1644 C CA . ASP A 1 209 ? 6.729 -6.831 -8.085 1.00 95.94 209 ASP A CA 1
ATOM 1645 C C . ASP A 1 209 ? 7.024 -6.200 -9.431 1.00 95.94 209 ASP A C 1
ATOM 1647 O O . ASP A 1 209 ? 7.051 -6.883 -10.457 1.00 95.94 209 ASP A O 1
ATOM 1651 N N . VAL A 1 210 ? 7.266 -4.897 -9.430 1.00 96.81 210 VAL A N 1
ATOM 1652 C CA . VAL A 1 210 ? 7.557 -4.143 -10.644 1.00 96.81 210 VAL A CA 1
ATOM 1653 C C . VAL A 1 210 ? 9.022 -3.755 -10.656 1.00 96.81 210 VAL A C 1
ATOM 1655 O O . VAL A 1 210 ? 9.490 -3.069 -9.754 1.00 96.81 210 VAL A O 1
ATOM 1658 N N . TYR A 1 211 ? 9.736 -4.166 -11.695 1.00 96.19 211 TYR A N 1
ATOM 1659 C CA . TYR A 1 211 ? 11.141 -3.857 -11.918 1.00 96.19 211 TYR A CA 1
ATOM 1660 C C . TYR A 1 211 ? 11.262 -2.862 -13.067 1.00 96.19 211 TYR A C 1
ATOM 1662 O O . TYR A 1 211 ? 10.818 -3.162 -14.175 1.00 96.19 211 TYR A O 1
ATOM 1670 N N . CYS A 1 212 ? 11.888 -1.713 -12.821 1.00 93.50 212 CYS A N 1
ATOM 1671 C CA . CYS A 1 212 ? 12.097 -0.673 -13.826 1.00 93.50 212 CYS A CA 1
ATOM 1672 C C . CYS A 1 212 ? 13.583 -0.346 -14.022 1.00 93.50 212 CYS A C 1
ATOM 1674 O O . CYS A 1 212 ? 14.356 -0.245 -13.065 1.00 93.50 212 CYS A O 1
ATOM 1676 N N . SER A 1 213 ? 13.988 -0.092 -15.263 1.00 91.00 213 SER A N 1
ATOM 1677 C CA . SER A 1 213 ? 15.350 0.365 -15.578 1.00 91.00 213 SER A CA 1
ATOM 1678 C C . SER A 1 213 ? 15.651 1.771 -15.036 1.00 91.00 213 SER A C 1
ATOM 1680 O O . SER A 1 213 ? 16.780 2.062 -14.638 1.00 91.00 213 SER A O 1
ATOM 1682 N N . GLN A 1 214 ? 14.647 2.644 -14.959 1.00 89.12 214 GLN A N 1
ATOM 1683 C CA . GLN A 1 214 ? 14.749 3.978 -14.366 1.00 89.12 214 GLN A CA 1
ATOM 1684 C C . GLN A 1 214 ? 13.545 4.256 -13.458 1.00 89.12 214 GLN A C 1
ATOM 1686 O O . GLN A 1 214 ? 12.500 3.610 -13.572 1.00 89.12 214 GLN A O 1
ATOM 1691 N N . GLU A 1 215 ? 13.675 5.239 -12.571 1.00 90.94 215 GLU A N 1
ATOM 1692 C CA . GLU A 1 215 ? 12.565 5.755 -11.776 1.00 90.94 215 GLU A CA 1
ATOM 1693 C C . GLU A 1 215 ? 11.402 6.176 -12.704 1.00 90.94 215 GLU A C 1
ATOM 1695 O O . GLU A 1 215 ? 11.606 6.975 -13.627 1.00 90.94 215 GLU A O 1
ATOM 1700 N N . PRO A 1 216 ? 10.176 5.662 -12.489 1.00 91.62 216 PRO A N 1
ATOM 1701 C CA . PRO A 1 216 ? 9.034 5.999 -13.331 1.00 91.62 216 PRO A CA 1
ATOM 1702 C C . PRO A 1 216 ? 8.692 7.492 -13.228 1.00 91.62 216 PRO A C 1
ATOM 1704 O O . PRO A 1 216 ? 8.866 8.122 -12.183 1.00 91.62 216 PRO A O 1
ATOM 1707 N N . CYS A 1 217 ? 8.136 8.078 -14.291 1.00 89.88 217 CYS A N 1
ATOM 1708 C CA . CYS A 1 217 ? 7.614 9.446 -14.212 1.00 89.88 217 CYS A CA 1
ATOM 1709 C C . CYS A 1 217 ? 6.341 9.506 -13.342 1.00 89.88 217 CYS A C 1
ATOM 1711 O O . CYS A 1 217 ? 5.802 8.478 -12.930 1.00 89.88 217 CYS A O 1
ATOM 1713 N N . ILE A 1 218 ? 5.824 10.712 -13.086 1.00 91.00 218 ILE A N 1
ATOM 1714 C CA . ILE A 1 218 ? 4.608 10.926 -12.277 1.00 91.00 218 ILE A CA 1
ATOM 1715 C C . ILE A 1 218 ? 3.418 10.117 -12.813 1.00 91.00 218 ILE A C 1
ATOM 1717 O O . ILE A 1 218 ? 2.726 9.469 -12.031 1.00 91.00 218 ILE A O 1
ATOM 1721 N N . MET A 1 219 ? 3.204 10.119 -14.133 1.00 92.12 219 MET A N 1
ATOM 1722 C CA . MET A 1 219 ? 2.116 9.370 -14.769 1.00 92.12 219 MET A CA 1
ATOM 1723 C C . MET A 1 219 ? 2.260 7.864 -14.528 1.00 92.12 219 MET A C 1
ATOM 1725 O O . MET A 1 219 ? 1.336 7.242 -14.011 1.00 92.12 219 MET A O 1
ATOM 1729 N N . CYS A 1 220 ? 3.428 7.297 -14.844 1.00 93.12 220 CYS A N 1
ATOM 1730 C CA . CYS A 1 220 ? 3.706 5.875 -14.648 1.00 93.12 220 CYS A CA 1
ATOM 1731 C C . CYS A 1 220 ? 3.564 5.479 -13.177 1.00 93.12 220 CYS A C 1
ATOM 1733 O O . CYS A 1 220 ? 2.914 4.490 -12.861 1.00 93.12 220 CYS A O 1
ATOM 1735 N N . CYS A 1 221 ? 4.106 6.279 -12.258 1.00 93.56 221 CYS A N 1
ATOM 1736 C CA . CYS A 1 221 ? 3.970 6.020 -10.831 1.00 93.56 221 CYS A CA 1
ATOM 1737 C C . CYS A 1 221 ? 2.504 6.040 -10.383 1.00 93.56 221 CYS A C 1
ATOM 1739 O O . CYS A 1 221 ? 2.095 5.177 -9.609 1.00 93.56 221 CYS A O 1
ATOM 1741 N N . MET A 1 222 ? 1.696 6.985 -10.870 1.00 94.56 222 MET A N 1
ATOM 1742 C CA . MET A 1 222 ? 0.272 7.032 -10.538 1.00 94.56 222 MET A CA 1
ATOM 1743 C C . MET A 1 222 ? -0.494 5.844 -11.141 1.00 94.56 222 MET A C 1
ATOM 1745 O O . MET A 1 222 ? -1.384 5.297 -10.492 1.00 94.56 222 MET A O 1
ATOM 1749 N N . ALA A 1 223 ? -0.115 5.381 -12.335 1.00 94.81 223 ALA A N 1
ATOM 1750 C CA . ALA A 1 223 ? -0.660 4.157 -12.918 1.00 94.81 223 ALA A CA 1
ATOM 1751 C C . ALA A 1 223 ? -0.354 2.926 -12.044 1.00 94.81 223 ALA A C 1
ATOM 1753 O O . ALA A 1 223 ? -1.241 2.104 -11.818 1.00 94.81 223 ALA A O 1
ATOM 1754 N N . LEU A 1 224 ? 0.850 2.835 -11.469 1.00 95.00 224 LEU A N 1
ATOM 1755 C CA . LEU A 1 224 ? 1.214 1.777 -10.517 1.00 95.00 224 LEU A CA 1
ATOM 1756 C C . LEU A 1 224 ? 0.398 1.850 -9.213 1.00 95.00 224 LEU A C 1
ATOM 1758 O O . LEU A 1 224 ? -0.066 0.814 -8.731 1.00 95.00 224 LEU A O 1
ATOM 1762 N N . VAL A 1 225 ? 0.146 3.056 -8.678 1.00 93.12 225 VAL A N 1
ATOM 1763 C CA . VAL A 1 225 ? -0.773 3.268 -7.535 1.00 93.12 225 VAL A CA 1
ATOM 1764 C C . VAL A 1 225 ? -2.165 2.724 -7.867 1.00 93.12 225 VAL A C 1
ATOM 1766 O O . VAL A 1 225 ? -2.730 1.946 -7.094 1.00 93.12 225 VAL A O 1
ATOM 1769 N N . HIS A 1 226 ? -2.710 3.086 -9.033 1.00 92.00 226 HIS A N 1
ATOM 1770 C CA . HIS A 1 226 ? -4.018 2.610 -9.484 1.00 92.00 226 HIS A CA 1
ATOM 1771 C C . HIS A 1 226 ? -4.055 1.099 -9.732 1.00 92.00 226 HIS A C 1
ATOM 1773 O O . HIS A 1 226 ? -5.081 0.480 -9.463 1.00 92.00 226 HIS A O 1
ATOM 1779 N N . SER A 1 227 ? -2.938 0.508 -10.161 1.00 90.94 227 SER A N 1
ATOM 1780 C CA . SER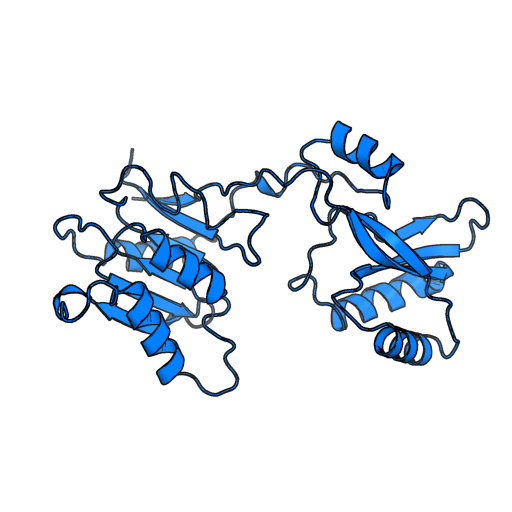 A 1 227 ? -2.806 -0.927 -10.453 1.00 90.94 227 SER A CA 1
ATOM 1781 C C . SER A 1 227 ? -2.568 -1.793 -9.212 1.00 90.94 227 SER A C 1
ATOM 1783 O O . SER A 1 227 ? -2.511 -3.014 -9.328 1.00 90.94 227 SER A O 1
ATOM 1785 N N . ARG A 1 228 ? -2.473 -1.183 -8.020 1.00 88.12 228 ARG A N 1
ATOM 1786 C CA . ARG A 1 228 ? -2.379 -1.867 -6.717 1.00 88.12 228 ARG A CA 1
ATOM 1787 C C . ARG A 1 228 ? -1.162 -2.786 -6.557 1.00 88.12 228 ARG A C 1
ATOM 1789 O O . ARG A 1 228 ? -1.236 -3.791 -5.850 1.00 88.12 228 ARG A O 1
ATOM 1796 N N . ILE A 1 229 ? -0.038 -2.425 -7.174 1.00 94.00 229 ILE A N 1
ATOM 1797 C CA . ILE A 1 229 ? 1.204 -3.207 -7.089 1.00 94.00 229 ILE A CA 1
ATOM 1798 C C . ILE A 1 229 ? 1.687 -3.365 -5.640 1.00 94.00 229 ILE A C 1
ATOM 1800 O O . ILE A 1 229 ? 1.335 -2.563 -4.769 1.00 94.00 229 ILE A O 1
ATOM 1804 N N . GLY A 1 230 ? 2.497 -4.391 -5.380 1.00 89.38 230 GLY A N 1
ATOM 1805 C CA . GLY A 1 230 ? 3.094 -4.616 -4.062 1.00 89.38 230 GLY A CA 1
ATOM 1806 C C . GLY A 1 230 ? 4.332 -3.753 -3.839 1.00 89.38 230 GLY A C 1
ATOM 1807 O O . GLY A 1 230 ? 4.445 -3.064 -2.821 1.00 89.38 230 GLY A O 1
ATOM 1808 N N . ARG A 1 231 ? 5.245 -3.767 -4.815 1.00 94.00 231 ARG A N 1
ATOM 1809 C CA . ARG A 1 231 ? 6.540 -3.093 -4.706 1.00 94.00 231 ARG A CA 1
ATOM 1810 C C . ARG A 1 231 ? 7.126 -2.698 -6.053 1.00 94.00 231 ARG A C 1
ATOM 1812 O O . ARG A 1 231 ? 6.907 -3.359 -7.062 1.00 94.00 231 ARG A O 1
ATOM 1819 N N . LEU A 1 232 ? 7.887 -1.612 -6.036 1.00 95.94 232 LEU A N 1
ATOM 1820 C CA . LEU A 1 232 ? 8.660 -1.086 -7.150 1.00 95.94 232 LEU A CA 1
ATOM 1821 C C . LEU A 1 232 ? 10.152 -1.210 -6.835 1.00 95.94 232 LEU A C 1
ATOM 1823 O O . LEU A 1 232 ? 10.618 -0.726 -5.807 1.00 95.94 232 LEU A O 1
ATOM 1827 N N . ILE A 1 233 ? 10.906 -1.804 -7.746 1.00 95.62 233 ILE A N 1
ATOM 1828 C CA . ILE A 1 233 ? 12.355 -1.932 -7.703 1.00 95.62 233 ILE A CA 1
ATOM 1829 C C . ILE A 1 233 ? 12.891 -1.216 -8.934 1.00 95.62 233 ILE A C 1
ATOM 1831 O O . ILE A 1 233 ? 12.476 -1.529 -10.048 1.00 95.62 233 ILE A O 1
ATOM 1835 N N . TYR A 1 234 ? 13.805 -0.262 -8.779 1.00 93.44 234 TYR A N 1
ATOM 1836 C CA . TYR A 1 234 ? 14.373 0.414 -9.943 1.00 93.44 234 TYR A CA 1
ATOM 1837 C C . TYR A 1 234 ? 15.885 0.608 -9.869 1.00 93.44 234 TYR A C 1
ATOM 1839 O O . TYR A 1 234 ? 16.471 0.723 -8.788 1.00 93.44 234 TYR A O 1
ATOM 1847 N N . LYS A 1 235 ? 16.516 0.619 -11.048 1.00 91.12 235 LYS A N 1
ATOM 1848 C CA . LYS A 1 235 ? 17.975 0.700 -11.189 1.00 91.12 235 LYS A CA 1
ATOM 1849 C C . LYS A 1 235 ? 18.489 2.137 -11.089 1.00 91.12 235 LYS A C 1
ATOM 1851 O O . LYS A 1 235 ? 19.249 2.457 -10.180 1.00 91.12 235 LYS A O 1
ATOM 1856 N N . ASN A 1 236 ? 18.064 3.004 -12.007 1.00 86.94 236 ASN A N 1
ATOM 1857 C CA . ASN A 1 236 ? 18.596 4.363 -12.144 1.00 86.94 236 ASN A CA 1
ATOM 1858 C C . ASN A 1 236 ? 17.584 5.434 -11.718 1.00 86.94 236 ASN A C 1
ATOM 1860 O O . ASN A 1 236 ? 16.379 5.250 -11.856 1.00 86.94 236 ASN A O 1
ATOM 1864 N N . ASP A 1 237 ? 18.062 6.581 -11.233 1.00 84.19 237 ASP A N 1
ATOM 1865 C CA . ASP A 1 237 ? 17.182 7.734 -10.993 1.00 84.19 237 ASP A CA 1
ATOM 1866 C C . ASP A 1 237 ? 16.676 8.321 -12.322 1.00 84.19 237 ASP A C 1
ATOM 1868 O O . ASP A 1 237 ? 17.310 8.166 -13.370 1.00 84.19 237 ASP A O 1
ATOM 1872 N N . SER A 1 238 ? 15.537 9.015 -12.274 1.00 75.06 238 SER A N 1
ATOM 1873 C CA . SER A 1 238 ? 15.052 9.783 -13.424 1.00 75.06 238 SER A CA 1
ATOM 1874 C C . SER A 1 238 ? 15.997 10.952 -13.733 1.00 75.06 238 SER A C 1
ATOM 1876 O O . SER A 1 238 ? 16.618 11.524 -12.836 1.00 75.06 238 SER A O 1
ATOM 1878 N N . LYS A 1 239 ? 16.069 11.360 -15.009 1.00 69.88 239 LYS A N 1
ATOM 1879 C CA . LYS A 1 239 ? 16.692 12.638 -15.407 1.00 69.88 239 LYS A CA 1
ATOM 1880 C C . LYS A 1 239 ? 15.945 13.857 -14.859 1.00 69.88 239 LYS A C 1
ATOM 1882 O O . LYS A 1 239 ? 16.524 14.939 -14.788 1.00 69.88 239 LYS A O 1
ATOM 1887 N N . ASP A 1 240 ? 14.670 13.706 -14.506 1.00 66.75 240 ASP A N 1
ATOM 1888 C CA . ASP A 1 240 ? 13.908 14.767 -13.862 1.00 66.75 240 ASP A CA 1
ATOM 1889 C C . ASP A 1 240 ? 14.318 14.889 -12.388 1.00 66.75 240 ASP A C 1
ATOM 1891 O O . ASP A 1 240 ? 14.194 13.949 -11.602 1.00 66.75 240 ASP A O 1
ATOM 1895 N N . ILE A 1 241 ? 14.756 16.086 -11.993 1.00 60.06 241 ILE A N 1
ATOM 1896 C CA . ILE A 1 241 ? 15.090 16.405 -10.600 1.00 60.06 241 ILE A CA 1
ATOM 1897 C C . ILE A 1 241 ? 13.882 16.258 -9.656 1.00 60.06 241 ILE A C 1
ATOM 1899 O O . ILE A 1 241 ? 14.052 16.152 -8.440 1.00 60.06 241 ILE A O 1
ATOM 1903 N N . ARG A 1 242 ? 12.657 16.235 -10.200 1.00 63.06 242 ARG A N 1
ATOM 1904 C CA . ARG A 1 242 ? 11.402 16.008 -9.475 1.00 63.06 242 ARG A CA 1
ATOM 1905 C C . ARG A 1 242 ? 10.834 14.607 -9.729 1.00 63.06 242 ARG A C 1
ATOM 1907 O O . ARG A 1 242 ? 9.664 14.454 -10.078 1.00 63.06 242 ARG A O 1
ATOM 1914 N N . GLY A 1 243 ? 11.657 13.583 -9.509 1.00 70.94 243 GLY A N 1
ATOM 1915 C CA . GLY A 1 243 ? 11.259 12.174 -9.589 1.00 70.94 243 GLY A CA 1
ATOM 1916 C C . GLY A 1 243 ? 10.007 11.826 -8.765 1.00 70.94 243 GLY A C 1
ATOM 1917 O O . GLY A 1 243 ? 9.746 12.382 -7.690 1.00 70.94 243 GLY A O 1
ATOM 1918 N N . SER A 1 244 ? 9.198 10.899 -9.279 1.00 85.19 244 SER A N 1
ATOM 1919 C CA . SER A 1 244 ? 7.913 10.511 -8.682 1.00 85.19 244 SER A CA 1
ATOM 1920 C C . SER A 1 244 ? 8.054 9.821 -7.316 1.00 85.19 244 SER A C 1
ATOM 1922 O O . SER A 1 244 ? 7.194 9.990 -6.445 1.00 85.19 244 SER A O 1
ATOM 1924 N N . ILE A 1 245 ? 9.156 9.098 -7.110 1.00 88.75 245 ILE A N 1
ATOM 1925 C CA . ILE A 1 245 ? 9.453 8.283 -5.934 1.00 88.75 245 ILE A CA 1
ATOM 1926 C C . ILE A 1 245 ? 10.373 9.043 -4.978 1.00 88.75 245 ILE A C 1
ATOM 1928 O O . ILE A 1 245 ? 10.045 9.179 -3.802 1.00 88.75 245 ILE A O 1
ATOM 1932 N N . ARG A 1 246 ? 11.506 9.588 -5.443 1.00 82.56 246 ARG A N 1
ATOM 1933 C CA . ARG A 1 246 ? 12.470 10.246 -4.535 1.00 82.56 246 ARG A CA 1
ATOM 1934 C C . ARG A 1 246 ? 12.016 11.626 -4.079 1.00 82.56 246 ARG A C 1
ATOM 1936 O O . ARG A 1 246 ? 12.192 11.959 -2.908 1.00 82.56 246 ARG A O 1
ATOM 1943 N N . TYR A 1 247 ? 11.458 12.427 -4.988 1.00 82.19 247 TYR A N 1
ATOM 1944 C CA . TYR A 1 247 ? 11.063 13.804 -4.690 1.00 82.19 247 TYR A CA 1
ATOM 1945 C C . TYR A 1 247 ? 9.616 13.875 -4.202 1.00 82.19 247 TYR A C 1
ATOM 1947 O O . TYR A 1 247 ? 9.354 14.348 -3.099 1.00 82.19 247 TYR A O 1
ATOM 1955 N N . PHE A 1 248 ? 8.667 13.381 -5.003 1.00 84.06 248 PHE A N 1
ATOM 1956 C CA . PHE A 1 248 ? 7.244 13.463 -4.658 1.00 84.06 248 PHE A CA 1
ATOM 1957 C C . PHE A 1 248 ? 6.756 12.352 -3.725 1.00 84.06 248 PHE A C 1
ATOM 1959 O O . PHE A 1 248 ? 5.684 12.520 -3.135 1.00 84.06 248 PHE A O 1
ATOM 1966 N N . LYS A 1 249 ? 7.513 11.253 -3.598 1.00 87.69 249 LYS A N 1
ATOM 1967 C CA . LYS A 1 249 ? 7.208 10.097 -2.740 1.00 87.69 249 LYS A CA 1
ATOM 1968 C C . LYS A 1 249 ? 5.799 9.547 -2.923 1.00 87.69 249 LYS A C 1
ATOM 1970 O O . LYS A 1 249 ? 5.138 9.169 -1.953 1.00 87.69 249 LYS A O 1
ATOM 1975 N N . LEU A 1 250 ? 5.327 9.527 -4.170 1.00 89.44 250 LEU A N 1
ATOM 1976 C CA . LEU A 1 250 ? 3.966 9.116 -4.513 1.00 89.44 250 LEU A CA 1
ATOM 1977 C C . LEU A 1 250 ? 3.643 7.707 -4.000 1.00 89.44 250 LEU A C 1
ATOM 1979 O O . LEU A 1 250 ? 2.530 7.483 -3.538 1.00 89.44 250 LEU A O 1
ATOM 1983 N N . HIS A 1 251 ? 4.622 6.799 -3.986 1.00 89.50 251 HIS A N 1
ATOM 1984 C CA . HIS A 1 251 ? 4.479 5.427 -3.486 1.00 89.50 251 HIS A CA 1
ATOM 1985 C C . HIS A 1 251 ? 4.038 5.330 -2.021 1.00 89.50 251 HIS A C 1
ATOM 1987 O O . HIS A 1 251 ? 3.413 4.346 -1.637 1.00 89.50 251 HIS A O 1
ATOM 1993 N N . GLY A 1 252 ? 4.334 6.349 -1.210 1.00 85.12 252 GLY A N 1
ATOM 1994 C CA . GLY A 1 252 ? 4.043 6.364 0.223 1.00 85.12 252 GLY A CA 1
ATOM 1995 C C . GLY A 1 252 ? 3.113 7.482 0.684 1.00 85.12 252 GLY A C 1
ATOM 1996 O O . GLY A 1 252 ? 3.038 7.722 1.885 1.00 85.12 252 GLY A O 1
ATOM 1997 N N . ARG A 1 253 ? 2.434 8.198 -0.222 1.00 81.69 253 ARG A N 1
ATOM 1998 C CA . ARG A 1 253 ? 1.554 9.313 0.163 1.00 81.69 253 ARG A CA 1
ATOM 1999 C C . ARG A 1 253 ? 0.265 8.830 0.813 1.00 81.69 253 ARG A C 1
ATOM 2001 O O . ARG A 1 253 ? -0.589 8.237 0.161 1.00 81.69 253 ARG A O 1
ATOM 2008 N N . ALA A 1 254 ? 0.056 9.221 2.065 1.00 71.75 254 ALA A N 1
ATOM 2009 C CA . ALA A 1 254 ? -1.127 8.847 2.839 1.00 71.75 254 ALA A CA 1
ATOM 2010 C C . ALA A 1 254 ? -2.470 9.373 2.277 1.00 71.75 254 ALA A C 1
ATOM 2012 O O . ALA A 1 254 ? -3.524 8.822 2.602 1.00 71.75 254 ALA A O 1
ATOM 2013 N N . GLN A 1 255 ? -2.464 10.426 1.449 1.00 76.44 255 GLN A N 1
ATOM 2014 C CA . GLN A 1 255 ? -3.671 10.943 0.783 1.00 76.44 255 GLN A CA 1
ATOM 2015 C C . GLN A 1 255 ? -4.100 10.106 -0.432 1.00 76.44 255 GLN A C 1
ATOM 2017 O O . GLN A 1 255 ? -5.216 10.285 -0.921 1.00 76.44 255 GLN A O 1
ATOM 2022 N N . LEU A 1 256 ? -3.235 9.223 -0.940 1.00 81.81 256 LEU A N 1
ATOM 2023 C CA . LEU A 1 256 ? -3.572 8.333 -2.046 1.00 81.81 256 LEU A CA 1
ATOM 2024 C C . LEU A 1 256 ? -4.300 7.086 -1.532 1.00 81.81 256 LEU A C 1
ATOM 2026 O O . LEU A 1 256 ? -4.241 6.724 -0.359 1.00 81.81 256 LEU A O 1
ATOM 2030 N N . ASN A 1 257 ? -5.040 6.437 -2.426 1.00 77.88 257 ASN A N 1
ATOM 2031 C CA . ASN A 1 257 ? -5.886 5.285 -2.106 1.00 77.88 257 ASN A CA 1
ATOM 2032 C C . ASN A 1 257 ? -5.113 3.957 -1.993 1.00 77.88 257 ASN A C 1
ATOM 2034 O O . ASN A 1 257 ? -5.714 2.944 -1.625 1.00 77.88 257 ASN A O 1
ATOM 2038 N N . HIS A 1 258 ? -3.825 3.951 -2.340 1.00 84.00 258 HIS A N 1
ATOM 2039 C CA . HIS A 1 258 ? -2.917 2.808 -2.306 1.00 84.00 258 HIS A CA 1
ATOM 2040 C C . HIS A 1 258 ? -1.492 3.285 -2.024 1.00 84.00 258 HIS A C 1
ATOM 2042 O O . HIS A 1 258 ? -1.110 4.371 -2.457 1.00 84.00 258 HIS A O 1
ATOM 2048 N N . THR A 1 259 ? -0.707 2.452 -1.349 1.00 87.44 259 THR A N 1
ATOM 2049 C CA . THR A 1 259 ? 0.728 2.655 -1.117 1.00 87.44 259 THR A CA 1
ATOM 2050 C C . THR A 1 259 ? 1.471 1.369 -1.449 1.00 87.44 259 THR A C 1
ATOM 2052 O O . THR A 1 259 ? 0.936 0.284 -1.224 1.00 87.44 259 THR A O 1
ATOM 2055 N N . PHE A 1 260 ? 2.698 1.483 -1.941 1.00 89.88 260 PHE A N 1
ATOM 2056 C CA . PHE A 1 260 ? 3.555 0.344 -2.272 1.00 89.88 260 PHE A CA 1
ATOM 2057 C C . PHE A 1 260 ? 4.995 0.610 -1.829 1.00 89.88 260 PHE A C 1
ATOM 2059 O O . PHE A 1 260 ? 5.407 1.760 -1.658 1.00 89.88 260 PHE A O 1
ATOM 2066 N N . GLU A 1 261 ? 5.772 -0.451 -1.626 1.00 91.38 261 GLU A N 1
ATOM 2067 C CA . GLU A 1 261 ? 7.179 -0.313 -1.241 1.00 91.38 261 GLU A CA 1
ATOM 2068 C C . GLU A 1 261 ? 8.030 0.102 -2.440 1.00 91.38 261 GLU A C 1
ATOM 2070 O O . GLU A 1 261 ? 7.800 -0.364 -3.552 1.00 91.38 261 GLU A O 1
ATOM 2075 N N . ALA A 1 262 ? 9.039 0.946 -2.234 1.00 92.44 262 ALA A N 1
ATOM 2076 C CA . ALA A 1 262 ? 9.973 1.308 -3.294 1.00 92.44 262 ALA A CA 1
ATOM 2077 C C . ALA A 1 262 ? 11.413 1.022 -2.872 1.00 92.44 262 ALA A C 1
ATOM 2079 O O . ALA A 1 262 ? 11.830 1.386 -1.772 1.00 92.44 262 ALA A O 1
ATOM 2080 N N . TRP A 1 263 ? 12.169 0.406 -3.772 1.00 93.50 263 TRP A N 1
ATOM 2081 C CA . TRP A 1 263 ? 13.543 -0.028 -3.576 1.00 93.50 263 TRP A CA 1
ATOM 2082 C C . TRP A 1 263 ? 14.405 0.481 -4.725 1.00 93.50 263 TRP A C 1
ATOM 2084 O O . TRP A 1 263 ? 14.022 0.384 -5.893 1.00 93.50 263 TRP A O 1
ATOM 2094 N N . LYS A 1 264 ? 15.582 1.009 -4.399 1.00 92.06 264 LYS A N 1
ATOM 2095 C CA . LYS A 1 264 ? 16.549 1.488 -5.386 1.00 92.06 264 LYS A CA 1
ATOM 2096 C C . LYS A 1 264 ? 17.817 0.653 -5.348 1.00 92.06 264 LYS A C 1
ATOM 2098 O O . LYS A 1 264 ? 18.364 0.416 -4.270 1.00 92.06 264 LYS A O 1
ATOM 2103 N N . LEU A 1 265 ? 18.319 0.293 -6.528 1.00 91.88 265 LEU A N 1
ATOM 2104 C CA . LEU A 1 265 ? 19.664 -0.246 -6.671 1.00 91.88 265 LEU A CA 1
ATOM 2105 C C . LEU A 1 265 ? 20.703 0.851 -6.408 1.00 91.88 265 LEU A C 1
ATOM 2107 O O . LEU A 1 265 ? 20.688 1.920 -7.021 1.00 91.88 265 LEU A O 1
ATOM 2111 N N . THR A 1 266 ? 21.642 0.575 -5.515 1.00 86.00 266 THR A N 1
ATOM 2112 C CA . THR A 1 266 ? 22.788 1.443 -5.250 1.00 86.00 266 THR A CA 1
ATOM 2113 C C . THR A 1 266 ? 24.091 0.712 -5.547 1.00 86.00 266 THR A C 1
ATOM 2115 O O . THR A 1 266 ? 24.249 -0.483 -5.269 1.00 86.00 266 THR A O 1
ATOM 2118 N N . ALA A 1 267 ? 25.059 1.442 -6.103 1.00 72.12 267 ALA A N 1
ATOM 2119 C CA . ALA A 1 267 ? 26.435 0.970 -6.189 1.00 72.12 267 ALA A CA 1
ATOM 2120 C C . ALA A 1 267 ? 26.986 0.690 -4.773 1.00 72.12 267 ALA A C 1
ATOM 2122 O O . ALA A 1 267 ?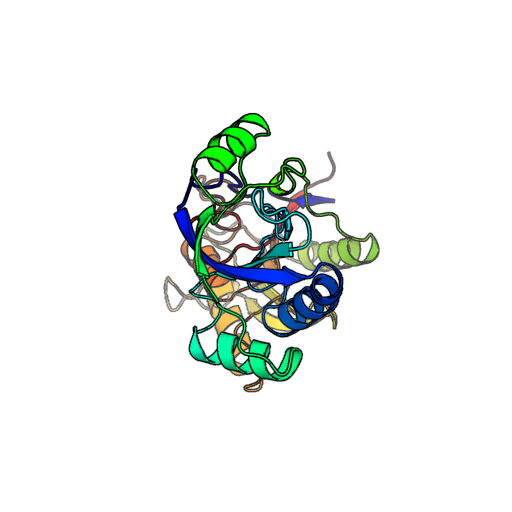 26.506 1.293 -3.809 1.00 72.12 267 ALA A O 1
ATOM 2123 N N . PRO A 1 268 ? 27.944 -0.245 -4.617 1.00 56.72 268 PRO A N 1
ATOM 2124 C CA . PRO A 1 268 ? 28.663 -0.371 -3.353 1.00 56.72 268 PRO A CA 1
ATOM 2125 C C . PRO A 1 268 ? 29.347 0.966 -3.019 1.00 56.72 268 PRO A C 1
ATOM 2127 O O . PRO A 1 268 ? 29.879 1.615 -3.919 1.00 56.72 268 PRO A O 1
ATOM 2130 N N . VAL A 1 269 ? 29.250 1.370 -1.748 1.00 42.91 269 VAL A N 1
ATOM 2131 C CA . VAL A 1 269 ? 29.922 2.555 -1.184 1.00 42.91 269 VAL A CA 1
ATOM 2132 C C . VAL A 1 269 ? 31.433 2.372 -1.224 1.00 42.91 269 VAL A C 1
ATOM 2134 O O . VAL A 1 269 ? 31.878 1.237 -0.939 1.00 42.91 269 VAL A O 1
#

Sequence (269 aa):
MDLVPISGDTVPPGLVKEKVYYCNVDKKKVSKLIDAMRKLVPPKTVDVQHIKRVQPIKDDPSKLSVLLCFTYCLSYEKLKSVLHELFEVDLPIYEQVAAKYPARSKEEAAEWSQQVWPLMWRGNIAAQPPTLEPEEKLQMLERVTGFSDNDINQCCDICIMVDPKTNSVIGSADHHNNKDLALDHAVMDAIKSVASNTDDDMYLCFGLDVYCSQEPCIMCCMALVHSRIGRLIYKNDSKDIRGSIRYFKLHGRAQLNHTFEAWKLTAPV

Foldseek 3Di:
DFKDWFQFPQVAPAFDKFKFKKFKDFPVCVVLLVVLLCVLQPCVNAPPQFAPQWAADPVDNRIIIGTRGTCVSDPPVVVQVVVCVSPVDRTDMDMFIDGSDHDQDPVSLVVRVVVGHHTDPPDPPSPPGDDDDPVLRVLLCVVQVPDDPDDQDQFFQKKWKAQSVVRDTLFIAGNPPDPPDPPPHGLNRRQVSNVVRDDPPDQASAAIEMETAEQGALVSLVVCQVRNYAEYEYEYYHPDPCGNCNNVSVQRDNVGPHHHIYIYDDDDD

Organism: Starmerella bacillaris (NCBI:txid1247836)

Radius of gyration: 22.25 Å; chains: 1; bounding box: 59×34×66 Å